Protein AF-A0A9E2VSZ2-F1 (afdb_monomer)

Secondary structure (DSSP, 8-state):
-PPEEEEE--EEE---TT-----SPPP-EEE-TTSPPPHHHHHHHHHHHH-TT--SEEEEEE--TTS-HHHHHHHHHHHHHHHHHHHHHHHHHHHHHHH-TTS----S-------HHHHHHHHHHHHHHHHHHTTSS---SGGGHHHHHTTHHHHHIIIIIHHHHHHHTTS-HHHHSHHHHHHHHHTT--THHHHHHHTSS-----SS--HHHHHHHHHHHHHHHH-TTTHHHHHHHHHHHHHHHHHHHHTT----------

Structure (mmCIF, N/CA/C/O backbone):
data_AF-A0A9E2VSZ2-F1
#
_entry.id   AF-A0A9E2VSZ2-F1
#
loop_
_atom_site.group_PDB
_atom_site.id
_atom_site.type_symbol
_atom_site.label_atom_id
_atom_site.label_alt_id
_atom_site.label_comp_id
_atom_site.label_asym_id
_atom_site.label_entity_id
_atom_site.label_seq_id
_atom_site.pdbx_PDB_ins_code
_atom_site.Cartn_x
_atom_site.Cartn_y
_atom_site.Cartn_z
_atom_site.occupancy
_atom_site.B_iso_or_equiv
_atom_site.auth_seq_id
_atom_site.auth_comp_id
_atom_site.auth_asym_id
_atom_site.auth_atom_id
_atom_site.pdbx_PDB_model_num
ATOM 1 N N . GLU A 1 1 ? 16.783 15.918 -9.123 1.00 50.84 1 GLU A N 1
ATOM 2 C CA . GLU A 1 1 ? 15.979 14.863 -9.788 1.00 50.84 1 GLU A CA 1
ATOM 3 C C . GLU A 1 1 ? 15.707 13.725 -8.816 1.00 50.84 1 GLU A C 1
ATOM 5 O O . GLU A 1 1 ? 16.474 13.562 -7.871 1.00 50.84 1 GLU A O 1
ATOM 10 N N . ARG A 1 2 ? 14.621 12.970 -9.006 1.00 63.91 2 ARG A N 1
ATOM 11 C CA . ARG A 1 2 ? 14.378 11.751 -8.226 1.00 63.91 2 ARG A CA 1
ATOM 12 C C . ARG A 1 2 ? 15.210 10.629 -8.837 1.00 63.91 2 ARG A C 1
ATOM 14 O O . ARG A 1 2 ? 15.071 10.344 -10.021 1.00 63.91 2 ARG A O 1
ATOM 21 N N . VAL A 1 3 ? 16.083 10.030 -8.034 1.00 61.50 3 VAL A N 1
ATOM 22 C CA . VAL A 1 3 ? 16.651 8.719 -8.351 1.00 61.50 3 VAL A CA 1
ATOM 23 C C . VAL A 1 3 ? 15.481 7.757 -8.514 1.00 61.50 3 VAL A C 1
ATOM 25 O O . VAL A 1 3 ? 14.615 7.711 -7.641 1.00 61.50 3 VAL A O 1
ATOM 28 N N . VAL A 1 4 ? 15.427 7.062 -9.648 1.00 79.19 4 VAL A N 1
ATOM 29 C CA . VAL A 1 4 ? 14.395 6.057 -9.902 1.00 79.19 4 VAL A CA 1
ATOM 30 C C . VAL A 1 4 ? 15.013 4.683 -9.707 1.00 79.19 4 VAL A C 1
ATOM 32 O O . VAL A 1 4 ? 15.981 4.324 -10.383 1.00 79.19 4 VAL A O 1
ATOM 35 N N . GLU A 1 5 ? 14.433 3.936 -8.781 1.00 88.19 5 GLU A N 1
ATOM 36 C CA . GLU A 1 5 ? 14.609 2.500 -8.635 1.00 88.19 5 GLU A CA 1
ATOM 37 C C . GLU A 1 5 ? 13.260 1.843 -8.925 1.00 88.19 5 GLU A C 1
ATOM 39 O O . GLU A 1 5 ? 12.221 2.346 -8.495 1.00 88.19 5 GLU A O 1
ATOM 44 N N . ILE A 1 6 ? 13.268 0.779 -9.726 1.00 89.38 6 ILE A N 1
ATOM 45 C CA . ILE A 1 6 ? 12.055 0.037 -10.081 1.00 89.38 6 ILE A CA 1
ATOM 46 C C . ILE A 1 6 ? 12.119 -1.317 -9.395 1.00 89.38 6 ILE A C 1
ATOM 48 O O . ILE A 1 6 ? 13.052 -2.079 -9.633 1.00 89.38 6 ILE A O 1
ATOM 52 N N . HIS A 1 7 ? 11.119 -1.610 -8.577 1.00 90.50 7 HIS A N 1
ATOM 53 C CA . HIS A 1 7 ? 10.979 -2.884 -7.890 1.00 90.50 7 HIS A CA 1
ATOM 54 C C . HIS A 1 7 ? 9.923 -3.720 -8.607 1.00 90.50 7 HIS A C 1
ATOM 56 O O . HIS A 1 7 ? 8.884 -3.197 -9.017 1.00 90.50 7 HIS A O 1
ATOM 62 N N . VAL A 1 8 ? 10.195 -5.010 -8.782 1.00 90.62 8 VAL A N 1
ATOM 63 C CA . VAL A 1 8 ? 9.241 -5.969 -9.345 1.00 90.62 8 VAL A CA 1
ATOM 64 C C . VAL A 1 8 ? 9.024 -7.082 -8.336 1.00 90.62 8 VAL A C 1
ATOM 66 O O . VAL A 1 8 ? 9.958 -7.816 -8.008 1.00 90.62 8 VAL A O 1
ATOM 69 N N . ALA A 1 9 ? 7.784 -7.200 -7.873 1.00 90.31 9 ALA A N 1
ATOM 70 C CA . ALA A 1 9 ? 7.374 -8.122 -6.826 1.00 90.31 9 ALA A CA 1
ATOM 71 C C . ALA A 1 9 ? 6.312 -9.113 -7.319 1.00 90.31 9 ALA A C 1
ATOM 73 O O . ALA A 1 9 ? 5.722 -8.962 -8.395 1.00 90.31 9 ALA A O 1
ATOM 74 N N . GLY A 1 10 ? 6.110 -10.166 -6.527 1.00 88.50 10 GLY A N 1
ATOM 75 C CA . GLY A 1 10 ? 5.055 -11.147 -6.748 1.00 88.50 10 GLY A CA 1
ATOM 76 C C . GLY A 1 10 ? 3.662 -10.544 -6.589 1.00 88.50 10 GLY A C 1
ATOM 77 O O . GLY A 1 10 ? 3.454 -9.645 -5.778 1.00 88.50 10 GLY A O 1
ATOM 78 N N . LEU A 1 11 ? 2.695 -11.071 -7.340 1.00 86.69 11 LEU A N 1
ATOM 79 C CA . LEU A 1 11 ? 1.284 -10.723 -7.174 1.00 86.69 11 LEU A CA 1
ATOM 80 C C . LEU A 1 11 ? 0.448 -11.988 -7.020 1.00 86.69 11 LEU A C 1
ATOM 82 O O . LEU A 1 11 ? 0.667 -12.982 -7.716 1.00 86.69 11 LEU A O 1
ATOM 86 N N . ALA A 1 12 ? -0.563 -11.923 -6.162 1.00 83.56 12 ALA A N 1
ATOM 87 C CA . ALA A 1 12 ? -1.519 -13.005 -5.963 1.00 83.56 12 ALA A CA 1
ATOM 88 C C . ALA A 1 12 ? -2.943 -12.510 -6.199 1.00 83.56 12 ALA A C 1
ATOM 90 O O . ALA A 1 12 ? -3.242 -11.330 -6.033 1.00 83.56 12 ALA A O 1
ATOM 91 N N . CYS A 1 13 ? -3.836 -13.412 -6.607 1.00 80.25 13 CYS A N 1
ATOM 92 C CA . CYS A 1 13 ? -5.251 -13.082 -6.705 1.00 80.25 13 CYS A CA 1
ATOM 93 C C . CYS A 1 13 ? -5.799 -12.728 -5.317 1.00 80.25 13 CYS A C 1
ATOM 95 O O . CYS A 1 13 ? -5.644 -13.481 -4.360 1.00 80.25 13 CYS A O 1
ATOM 97 N N . HIS A 1 14 ? -6.483 -11.599 -5.237 1.00 72.31 14 HIS A N 1
ATOM 98 C CA . HIS A 1 14 ? -7.367 -11.233 -4.158 1.00 72.31 14 HIS A CA 1
ATOM 99 C C . HIS A 1 14 ? -8.547 -12.202 -4.166 1.00 72.31 14 HIS A C 1
ATOM 101 O O . HIS A 1 14 ? -9.361 -12.192 -5.094 1.00 72.31 14 HIS A O 1
ATOM 107 N N . GLU A 1 15 ? -8.619 -13.060 -3.153 1.00 62.78 15 GLU A N 1
ATOM 108 C CA . GLU A 1 15 ? -9.792 -13.887 -2.898 1.00 62.78 15 GLU A CA 1
ATOM 109 C C . GLU A 1 15 ? -10.817 -13.042 -2.127 1.00 62.78 15 GLU A C 1
ATOM 111 O O . GLU A 1 15 ? -10.615 -12.775 -0.938 1.00 62.78 15 GLU A O 1
ATOM 116 N N . PRO A 1 16 ? -11.914 -12.574 -2.756 1.00 56.00 16 PRO A N 1
ATOM 117 C CA . PRO A 1 16 ? -12.980 -11.941 -1.999 1.00 56.00 16 PRO A CA 1
ATOM 118 C C . PRO A 1 16 ? -13.626 -12.987 -1.087 1.00 56.00 16 PRO A C 1
ATOM 120 O O . PRO A 1 16 ? -13.966 -14.093 -1.514 1.00 56.00 16 PRO A O 1
ATOM 123 N N . VAL A 1 17 ? -13.854 -12.630 0.176 1.00 46.81 17 VAL A N 1
ATOM 124 C CA . VAL A 1 17 ? -14.648 -13.461 1.085 1.00 46.81 17 VAL A CA 1
ATOM 125 C C . VAL A 1 17 ? -16.105 -13.447 0.603 1.00 46.81 17 VAL A C 1
ATOM 127 O O . VAL A 1 17 ? -16.853 -12.523 0.908 1.00 46.81 17 VAL A O 1
ATOM 130 N N . GLY A 1 18 ? -16.516 -14.481 -0.139 1.00 47.22 18 GLY A N 1
ATOM 131 C CA . GLY A 1 18 ? -17.930 -14.828 -0.334 1.00 47.22 18 GLY A CA 1
ATOM 132 C C . GLY A 1 18 ? -18.638 -14.383 -1.623 1.00 47.22 18 GLY A C 1
ATOM 133 O O . GLY A 1 18 ? -19.867 -14.350 -1.613 1.00 47.22 18 GLY A O 1
ATOM 134 N N . GLU A 1 19 ? -17.945 -14.091 -2.730 1.00 50.66 19 GLU A N 1
ATOM 135 C CA . GLU A 1 19 ? -18.608 -13.834 -4.029 1.00 50.66 19 GLU A CA 1
ATOM 136 C C . GLU A 1 19 ? -18.548 -15.035 -5.001 1.00 50.66 19 GLU A C 1
ATOM 138 O O . GLU A 1 19 ? -17.544 -15.752 -5.024 1.00 50.66 19 GLU A O 1
ATOM 143 N N . PRO A 1 20 ? -19.608 -15.283 -5.804 1.00 47.78 20 PRO A N 1
ATOM 144 C CA . PRO A 1 20 ? -19.666 -16.395 -6.753 1.00 47.78 20 PRO A CA 1
ATOM 145 C C . PRO A 1 20 ? -18.827 -16.135 -8.019 1.00 47.78 20 PRO A C 1
ATOM 147 O O . PRO A 1 20 ? -18.411 -15.009 -8.283 1.00 47.78 20 PRO A O 1
ATOM 150 N N . GLU A 1 21 ? -18.594 -17.205 -8.791 1.00 52.53 21 GLU A N 1
ATOM 151 C CA . GLU A 1 21 ? -17.717 -17.280 -9.972 1.00 52.53 21 GLU A CA 1
ATOM 152 C C . GLU A 1 21 ? -17.691 -16.012 -10.844 1.00 52.53 21 GLU A C 1
ATOM 154 O O . GLU A 1 21 ? -18.710 -15.538 -11.355 1.00 52.53 21 GLU A O 1
ATOM 159 N N . ARG A 1 22 ? -16.479 -15.476 -11.031 1.00 57.16 22 ARG A N 1
ATOM 160 C CA . ARG A 1 22 ? -16.221 -14.244 -11.780 1.00 57.16 22 ARG A CA 1
ATOM 161 C C . ARG A 1 22 ? -16.350 -14.439 -13.289 1.00 57.16 22 ARG A C 1
ATOM 163 O O . ARG A 1 22 ? -15.917 -15.443 -13.847 1.00 57.16 22 ARG A O 1
ATOM 170 N N . GLY A 1 23 ? -16.882 -13.408 -13.949 1.00 56.75 23 GLY A N 1
ATOM 171 C CA . GLY A 1 23 ? -16.842 -13.257 -15.405 1.00 56.75 23 GLY A CA 1
ATOM 172 C C . GLY A 1 23 ? -15.416 -13.066 -15.961 1.00 56.75 23 GLY A C 1
ATOM 173 O O . GLY A 1 23 ? -14.455 -13.021 -15.195 1.00 56.75 23 GLY A O 1
ATOM 174 N N . PRO A 1 24 ? -15.259 -12.913 -17.292 1.00 53.66 24 PRO A N 1
ATOM 175 C CA . PRO A 1 24 ? -13.977 -12.967 -18.011 1.00 53.66 24 PRO A CA 1
ATOM 176 C C . PRO A 1 24 ? -13.126 -11.685 -17.877 1.00 53.66 24 PRO A C 1
ATOM 178 O O . PRO A 1 24 ? -12.649 -11.135 -18.867 1.00 53.66 24 PRO A O 1
ATOM 181 N N . GLY A 1 25 ? -12.971 -11.165 -16.659 1.00 60.81 25 GLY A N 1
ATOM 182 C CA . GLY A 1 25 ? -12.088 -10.038 -16.356 1.00 60.81 25 GLY A CA 1
ATOM 183 C C . GLY A 1 25 ? -10.669 -10.490 -15.988 1.00 60.81 25 GLY A C 1
ATOM 184 O O . GLY A 1 25 ? -10.472 -11.653 -15.631 1.00 60.81 25 GLY A O 1
ATOM 185 N N . PRO A 1 26 ? -9.672 -9.586 -16.041 1.00 62.19 26 PRO A N 1
ATOM 186 C CA . PRO A 1 26 ? -8.347 -9.871 -15.502 1.00 62.19 26 PRO A CA 1
ATOM 187 C C . PRO A 1 26 ? -8.438 -10.206 -14.001 1.00 62.19 26 PRO A C 1
ATOM 189 O O . PRO A 1 26 ? -9.329 -9.688 -13.313 1.00 62.19 26 PRO A O 1
ATOM 192 N N . PRO A 1 27 ? -7.543 -11.070 -13.487 1.00 67.06 27 PRO A N 1
ATOM 193 C CA . PRO A 1 27 ? -7.498 -11.408 -12.069 1.00 67.06 27 PRO A CA 1
ATOM 194 C C . PRO A 1 27 ? -7.302 -10.149 -11.227 1.00 67.06 27 PRO A C 1
ATOM 196 O O . PRO A 1 27 ? -6.553 -9.239 -11.583 1.00 67.06 27 PRO A O 1
ATOM 199 N N . GLU A 1 28 ? -7.990 -10.098 -10.093 1.00 74.88 28 GLU A N 1
ATOM 200 C CA . GLU A 1 28 ? -7.809 -9.009 -9.146 1.00 74.88 28 GLU A CA 1
ATOM 201 C C . GLU A 1 28 ? -6.541 -9.264 -8.354 1.00 74.88 28 GLU A C 1
ATOM 203 O O . GLU A 1 28 ? -6.576 -9.978 -7.369 1.00 74.88 28 GLU A O 1
ATOM 208 N N . TRP A 1 29 ? -5.410 -8.732 -8.793 1.00 80.62 29 TRP A N 1
ATOM 209 C CA . TRP A 1 29 ? -4.148 -8.938 -8.094 1.00 80.62 29 TRP A CA 1
ATOM 210 C C . TRP A 1 29 ? -3.962 -7.979 -6.926 1.00 80.62 29 TRP A C 1
ATOM 212 O O . TRP A 1 29 ? -4.222 -6.789 -7.074 1.00 80.62 29 TRP A O 1
ATOM 222 N N . ILE A 1 30 ? -3.476 -8.499 -5.803 1.00 80.31 30 ILE A N 1
ATOM 223 C CA . ILE A 1 30 ? -2.879 -7.732 -4.709 1.00 80.31 30 ILE A CA 1
ATOM 224 C C . ILE A 1 30 ? -1.384 -8.006 -4.650 1.00 80.31 30 ILE A C 1
ATOM 226 O O . ILE A 1 30 ? -0.904 -9.046 -5.115 1.00 80.31 30 ILE A O 1
ATOM 230 N N . ASP A 1 31 ? -0.679 -7.059 -4.048 1.00 81.69 31 ASP A N 1
ATOM 231 C CA . ASP A 1 31 ? 0.717 -7.220 -3.698 1.00 81.69 31 ASP A CA 1
ATOM 232 C C . ASP A 1 31 ? 0.924 -8.450 -2.799 1.00 81.69 31 ASP A C 1
ATOM 234 O O . ASP A 1 31 ? 0.209 -8.645 -1.809 1.00 81.69 31 ASP A O 1
ATOM 238 N N . ALA A 1 32 ? 1.847 -9.323 -3.203 1.00 84.88 32 ALA A N 1
ATOM 239 C CA . ALA A 1 32 ? 2.123 -10.587 -2.536 1.00 84.88 32 ALA A CA 1
ATOM 240 C C . ALA A 1 32 ? 3.560 -11.029 -2.832 1.00 84.88 32 ALA A C 1
ATOM 242 O O . ALA A 1 32 ? 3.807 -11.855 -3.711 1.00 84.88 32 ALA A O 1
ATOM 243 N N . HIS A 1 33 ? 4.515 -10.512 -2.060 1.00 84.00 33 HIS A N 1
ATOM 244 C CA . HIS A 1 33 ? 5.949 -10.704 -2.305 1.00 84.00 33 HIS A CA 1
ATOM 245 C C . HIS A 1 33 ? 6.386 -12.178 -2.327 1.00 84.00 33 HIS A C 1
ATOM 247 O O . HIS A 1 33 ? 7.345 -12.517 -3.010 1.00 84.00 33 HIS A O 1
ATOM 253 N N . ALA A 1 34 ? 5.666 -13.071 -1.641 1.00 85.25 34 ALA A N 1
ATOM 254 C CA . ALA A 1 34 ? 5.952 -14.506 -1.637 1.00 85.25 34 ALA A CA 1
ATOM 255 C C . ALA A 1 34 ? 5.450 -15.240 -2.899 1.00 85.25 34 ALA A C 1
ATOM 257 O O . ALA A 1 34 ? 5.829 -16.387 -3.144 1.00 85.25 34 ALA A O 1
ATOM 258 N N . ALA A 1 35 ? 4.567 -14.612 -3.682 1.00 89.69 35 ALA A N 1
ATOM 259 C CA . ALA A 1 35 ? 3.975 -15.195 -4.879 1.00 89.69 35 ALA A CA 1
ATOM 260 C C . ALA A 1 35 ? 4.909 -15.072 -6.101 1.00 89.69 35 ALA A C 1
ATOM 262 O O . ALA A 1 35 ? 5.814 -14.231 -6.122 1.00 89.69 35 ALA A O 1
ATOM 263 N N . PRO A 1 36 ? 4.690 -15.877 -7.156 1.00 89.81 36 PRO A N 1
ATOM 264 C CA . PRO A 1 36 ? 5.387 -15.697 -8.424 1.00 89.81 36 PRO A CA 1
ATOM 265 C C . PRO A 1 36 ? 5.112 -14.322 -9.048 1.00 89.81 36 PRO A C 1
ATOM 267 O O . PRO A 1 36 ? 3.998 -13.803 -8.960 1.00 89.81 36 PRO A O 1
ATOM 270 N N . ILE A 1 37 ? 6.104 -13.754 -9.734 1.00 90.25 37 ILE A N 1
ATOM 271 C CA . ILE A 1 37 ? 5.942 -12.543 -10.549 1.00 90.25 37 ILE A CA 1
ATOM 272 C C . ILE A 1 37 ? 5.126 -12.897 -11.800 1.00 90.25 37 ILE A C 1
ATOM 274 O O . ILE A 1 37 ? 5.581 -13.699 -12.624 1.00 90.25 37 ILE A O 1
ATOM 278 N N . PRO A 1 38 ? 3.938 -12.300 -12.013 1.00 88.88 38 PRO A N 1
ATOM 279 C CA . PRO A 1 38 ? 3.175 -12.553 -13.225 1.00 88.88 38 PRO A CA 1
ATOM 280 C C . PRO A 1 38 ? 3.906 -12.046 -14.468 1.00 88.88 38 PRO A C 1
ATOM 282 O O . PRO A 1 38 ? 4.474 -10.954 -14.480 1.00 88.88 38 PRO A O 1
ATOM 285 N N . SER A 1 39 ? 3.803 -12.789 -15.570 1.00 87.88 39 SER A N 1
ATOM 286 C CA . SER A 1 39 ? 4.451 -12.432 -16.840 1.00 87.88 39 SER A CA 1
ATOM 287 C C . SER A 1 39 ? 4.050 -11.053 -17.375 1.00 87.88 39 SER A C 1
ATOM 289 O O . SER A 1 39 ? 4.858 -10.399 -18.035 1.00 87.88 39 SER A O 1
ATOM 291 N N . ILE A 1 40 ? 2.837 -10.582 -17.065 1.00 88.25 40 ILE A N 1
ATOM 292 C CA . ILE A 1 40 ? 2.381 -9.243 -17.445 1.00 88.25 40 ILE A CA 1
ATOM 293 C C . ILE A 1 40 ? 3.233 -8.140 -16.809 1.00 88.25 40 ILE A C 1
ATOM 295 O O . ILE A 1 40 ? 3.483 -7.136 -17.468 1.00 88.25 40 ILE A O 1
ATOM 299 N N . LEU A 1 41 ? 3.748 -8.332 -15.586 1.00 90.06 41 LEU A N 1
ATOM 300 C CA . LEU A 1 41 ? 4.627 -7.350 -14.950 1.00 90.06 41 LEU A CA 1
ATOM 301 C C . LEU A 1 41 ? 5.958 -7.244 -15.684 1.00 90.06 41 LEU A C 1
ATOM 303 O O . LEU A 1 41 ? 6.475 -6.144 -15.857 1.00 90.06 41 LEU A O 1
ATOM 307 N N . PHE A 1 42 ? 6.478 -8.360 -16.197 1.00 90.69 42 PHE A N 1
ATOM 308 C CA . PHE A 1 42 ? 7.644 -8.326 -17.073 1.00 90.69 42 PHE A CA 1
ATOM 309 C C . PHE A 1 42 ? 7.345 -7.575 -18.372 1.00 90.69 42 PHE A C 1
ATOM 311 O O . PHE A 1 42 ? 8.128 -6.717 -18.763 1.00 90.69 42 PHE A O 1
ATOM 318 N N . THR A 1 43 ? 6.196 -7.809 -19.006 1.00 91.12 43 THR A N 1
ATOM 319 C CA . THR A 1 43 ? 5.797 -7.043 -20.199 1.00 91.12 43 THR A CA 1
ATOM 320 C C . THR A 1 43 ? 5.647 -5.545 -19.911 1.00 91.12 43 THR A C 1
ATOM 322 O O . THR A 1 43 ? 6.085 -4.720 -20.709 1.00 91.12 43 THR A O 1
ATOM 325 N N . MET A 1 44 ? 5.079 -5.165 -18.766 1.00 91.12 44 MET A N 1
ATOM 326 C CA . MET A 1 44 ? 4.981 -3.758 -18.362 1.00 91.12 44 MET A CA 1
ATOM 327 C C . MET A 1 44 ? 6.359 -3.151 -18.082 1.00 91.12 44 MET A C 1
ATOM 329 O O . MET A 1 44 ? 6.621 -2.020 -18.486 1.00 91.12 44 MET A O 1
ATOM 333 N N . LEU A 1 45 ? 7.269 -3.901 -17.453 1.00 92.62 45 LEU A N 1
ATOM 334 C CA . LEU A 1 45 ? 8.642 -3.452 -17.230 1.00 92.62 45 LEU A CA 1
ATOM 335 C C . LEU A 1 45 ? 9.365 -3.168 -18.554 1.00 92.62 45 LEU A C 1
ATOM 337 O O . LEU A 1 45 ? 10.059 -2.159 -18.647 1.00 92.62 45 LEU A O 1
ATOM 341 N N . GLU A 1 46 ? 9.183 -4.007 -19.582 1.00 91.44 46 GLU A N 1
ATOM 342 C CA . GLU A 1 46 ? 9.740 -3.762 -20.925 1.00 91.44 46 GLU A CA 1
ATOM 343 C C . GLU A 1 46 ? 9.297 -2.386 -21.454 1.00 91.44 46 GLU A C 1
ATOM 345 O O . GLU A 1 46 ? 10.131 -1.595 -21.892 1.00 91.44 46 GLU A O 1
ATOM 350 N N . GLN A 1 47 ? 8.006 -2.063 -21.328 1.00 90.69 47 GLN A N 1
ATOM 351 C CA . GLN A 1 47 ? 7.445 -0.777 -21.763 1.00 90.69 47 GLN A CA 1
ATOM 352 C C . GLN A 1 47 ? 7.990 0.407 -20.951 1.00 90.69 47 GLN A C 1
ATOM 354 O O . GLN A 1 47 ? 8.323 1.450 -21.514 1.00 90.69 47 GLN A O 1
ATOM 359 N N . VAL A 1 48 ? 8.108 0.253 -19.629 1.00 90.38 48 VAL A N 1
ATOM 360 C CA . VAL A 1 48 ? 8.644 1.303 -18.749 1.00 90.38 48 VAL A CA 1
ATOM 361 C C . VAL A 1 48 ? 10.117 1.578 -19.058 1.00 90.38 48 VAL A C 1
ATOM 363 O O . VAL A 1 48 ? 10.520 2.739 -19.133 1.00 90.38 48 VAL A O 1
ATOM 366 N N . LEU A 1 49 ? 10.925 0.535 -19.265 1.00 90.69 49 LEU A N 1
ATOM 367 C CA . LEU A 1 49 ? 12.353 0.672 -19.563 1.00 90.69 49 LEU A CA 1
ATOM 368 C C . LEU A 1 49 ? 12.616 1.317 -20.929 1.00 90.69 49 LEU A C 1
ATOM 370 O O . LEU A 1 49 ? 13.593 2.063 -21.065 1.00 90.69 49 LEU A O 1
ATOM 374 N N . ASP A 1 50 ? 11.740 1.075 -21.906 1.00 89.75 50 ASP A N 1
ATOM 375 C 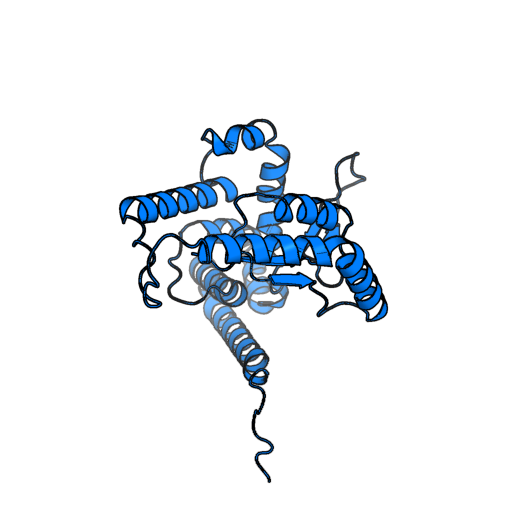CA . ASP A 1 50 ? 11.819 1.686 -23.236 1.00 89.75 50 ASP A CA 1
ATOM 376 C C . ASP A 1 50 ? 11.468 3.186 -23.221 1.00 89.75 50 ASP A C 1
ATOM 378 O O . ASP A 1 50 ? 11.916 3.948 -24.081 1.00 89.75 50 ASP A O 1
ATOM 382 N N . HIS A 1 51 ? 10.755 3.662 -22.192 1.00 88.25 51 HIS A N 1
ATOM 383 C CA . HIS A 1 51 ? 10.279 5.041 -22.131 1.00 88.25 51 HIS A CA 1
ATOM 384 C C . HIS A 1 51 ? 11.435 6.065 -22.226 1.00 88.25 51 HIS A C 1
ATOM 386 O O . HIS A 1 51 ? 12.329 6.081 -21.370 1.00 88.25 51 HIS A O 1
ATOM 392 N N . PRO A 1 52 ? 11.426 6.990 -23.209 1.00 82.75 52 PRO A N 1
ATOM 393 C CA . PRO A 1 52 ? 12.577 7.845 -23.516 1.00 82.75 52 PRO A CA 1
ATOM 394 C C . PRO A 1 52 ? 12.934 8.817 -22.385 1.00 82.75 52 PRO A C 1
ATOM 396 O O . PRO A 1 52 ? 14.100 9.168 -22.213 1.00 82.75 52 PRO A O 1
ATOM 399 N N . SER A 1 53 ? 11.951 9.224 -21.579 1.00 84.31 53 SER A N 1
ATOM 400 C CA . SER A 1 53 ? 12.155 10.134 -20.443 1.00 84.31 53 SER A CA 1
ATOM 401 C C . SER A 1 53 ? 12.693 9.454 -19.182 1.00 84.31 53 SER A C 1
ATOM 403 O O . SER A 1 53 ? 12.968 10.139 -18.199 1.00 84.31 53 SER A O 1
ATOM 405 N N . LEU A 1 54 ? 12.859 8.126 -19.175 1.00 85.50 54 LEU A N 1
ATOM 406 C CA . LEU A 1 54 ? 13.431 7.405 -18.039 1.00 85.50 54 LEU A CA 1
ATOM 407 C C . LEU A 1 54 ? 14.964 7.542 -18.053 1.00 85.50 54 LEU A C 1
ATOM 409 O O . LEU A 1 54 ? 15.691 6.617 -18.416 1.00 85.50 54 LEU A O 1
ATOM 413 N N . VAL A 1 55 ? 15.449 8.741 -17.724 1.00 84.19 55 VAL A N 1
ATOM 414 C CA . VAL A 1 55 ? 16.880 9.108 -17.730 1.00 84.19 55 VAL A CA 1
ATOM 415 C C . VAL A 1 55 ?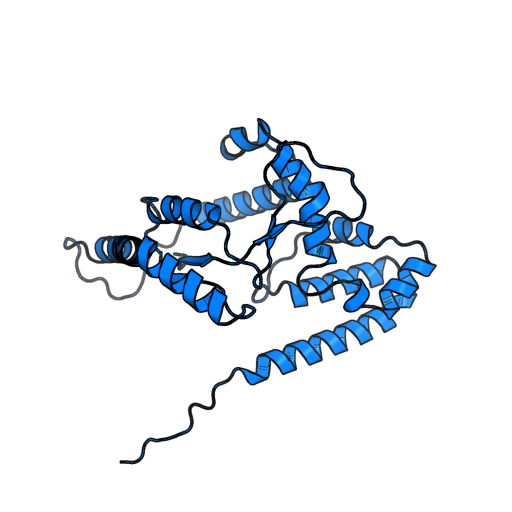 17.529 9.003 -16.348 1.00 84.19 55 VAL A C 1
ATOM 417 O O . VAL A 1 55 ? 18.739 8.837 -16.244 1.00 84.19 55 VAL A O 1
ATOM 420 N N . SER A 1 56 ? 16.738 9.041 -15.274 1.00 85.75 56 SER A N 1
ATOM 421 C CA . SER A 1 56 ? 17.231 8.987 -13.889 1.00 85.75 56 SER A CA 1
ATOM 422 C C . SER A 1 56 ? 17.196 7.580 -13.272 1.00 85.75 56 SER A C 1
ATOM 424 O O . SER A 1 56 ? 17.332 7.452 -12.053 1.00 85.75 56 SER A O 1
ATOM 426 N N . LEU A 1 57 ? 17.015 6.527 -14.084 1.00 88.56 57 LEU A N 1
ATOM 427 C CA . LEU A 1 57 ? 17.046 5.137 -13.613 1.00 88.56 57 LEU A CA 1
ATOM 428 C C . LEU A 1 57 ? 18.430 4.800 -13.051 1.00 88.56 57 LEU A C 1
ATOM 430 O O . LEU A 1 57 ? 19.452 5.011 -13.714 1.00 88.56 57 LEU A O 1
ATOM 434 N N . ARG A 1 58 ? 18.462 4.267 -11.827 1.00 88.25 58 ARG A N 1
ATOM 435 C CA . ARG A 1 58 ? 19.694 3.824 -11.159 1.00 88.25 58 ARG A CA 1
ATOM 436 C C . ARG A 1 58 ? 19.734 2.326 -10.900 1.00 88.25 58 ARG A C 1
ATOM 438 O O . ARG A 1 58 ? 20.831 1.778 -10.908 1.00 88.25 58 ARG A O 1
ATOM 445 N N . ALA A 1 59 ? 18.588 1.683 -10.712 1.00 88.94 59 ALA A N 1
ATOM 446 C CA . ALA A 1 59 ? 18.519 0.247 -10.492 1.00 88.94 59 ALA A CA 1
ATOM 447 C C . ALA A 1 59 ? 17.141 -0.320 -10.856 1.00 88.94 59 ALA A C 1
ATOM 449 O O . ALA A 1 59 ? 16.140 0.400 -10.897 1.00 88.94 59 ALA A O 1
ATOM 450 N N . VAL A 1 60 ? 17.130 -1.625 -11.120 1.00 90.88 60 VAL A N 1
ATOM 451 C CA . VAL A 1 60 ? 15.930 -2.460 -11.151 1.00 90.88 60 VAL A CA 1
ATOM 452 C C . VAL A 1 60 ? 16.173 -3.610 -10.182 1.00 90.88 60 VAL A C 1
ATOM 454 O O . VAL A 1 60 ? 17.188 -4.298 -10.304 1.00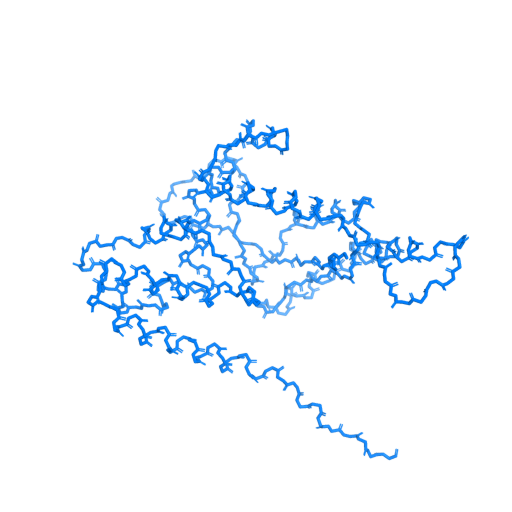 90.88 60 VAL A O 1
ATOM 457 N N . ALA A 1 61 ? 15.264 -3.792 -9.233 1.00 91.06 61 ALA A N 1
ATOM 458 C CA . ALA A 1 61 ? 15.332 -4.802 -8.191 1.00 91.06 61 ALA A CA 1
ATOM 459 C C . ALA A 1 61 ? 14.202 -5.826 -8.365 1.00 91.06 61 ALA A C 1
ATOM 461 O O . ALA A 1 61 ? 13.063 -5.474 -8.671 1.00 91.06 61 ALA A O 1
ATOM 462 N N . LEU A 1 62 ? 14.534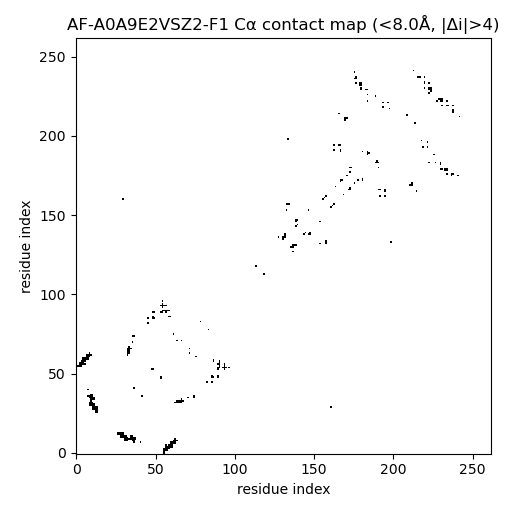 -7.101 -8.168 1.00 89.94 62 LEU A N 1
ATOM 463 C CA . LEU A 1 62 ? 13.551 -8.167 -8.004 1.00 89.94 62 LEU A CA 1
ATOM 464 C C . LEU A 1 62 ? 13.337 -8.398 -6.513 1.00 89.94 62 LEU A C 1
ATOM 466 O O . LEU A 1 62 ? 14.306 -8.630 -5.788 1.00 89.94 62 LEU A O 1
ATOM 470 N N . GLU A 1 63 ? 12.087 -8.378 -6.071 1.00 88.88 63 GLU A N 1
ATOM 471 C CA . GLU A 1 63 ? 11.750 -8.658 -4.680 1.00 88.88 63 GLU A CA 1
ATOM 472 C C . GLU A 1 63 ? 11.559 -10.161 -4.468 1.00 88.88 63 GLU A C 1
ATOM 474 O O . GLU A 1 63 ? 10.740 -10.815 -5.121 1.00 88.88 63 GLU A O 1
ATOM 479 N N . VAL A 1 64 ? 12.394 -10.715 -3.587 1.00 83.31 64 VAL A N 1
ATOM 480 C CA . VAL A 1 64 ? 12.591 -12.163 -3.399 1.00 83.31 64 VAL A CA 1
ATOM 481 C C . VAL A 1 64 ? 12.676 -12.577 -1.924 1.00 83.31 64 VAL A C 1
ATOM 483 O O . VAL A 1 64 ? 12.830 -13.755 -1.619 1.00 83.31 64 VAL A O 1
ATOM 486 N N . ASP A 1 65 ? 12.580 -11.617 -1.006 1.00 76.75 65 ASP A N 1
ATOM 487 C CA . ASP A 1 65 ? 12.800 -11.733 0.444 1.00 76.75 65 ASP A CA 1
ATOM 488 C C . ASP A 1 65 ? 11.878 -12.735 1.163 1.00 76.75 65 ASP A C 1
ATOM 490 O O . ASP A 1 65 ? 12.204 -13.224 2.244 1.00 76.75 65 ASP A O 1
ATOM 494 N N . THR A 1 66 ? 10.758 -13.094 0.539 1.00 81.88 66 THR A N 1
ATOM 495 C CA . THR A 1 66 ? 9.737 -13.993 1.096 1.00 81.88 66 THR A CA 1
ATOM 496 C C . THR A 1 66 ? 9.471 -15.231 0.231 1.00 81.88 66 THR A C 1
ATOM 498 O O . THR A 1 66 ? 8.487 -15.943 0.447 1.00 81.88 66 THR A O 1
ATOM 501 N N . LYS A 1 67 ? 10.349 -15.526 -0.740 1.00 89.75 67 LYS A N 1
ATOM 502 C CA . LYS A 1 67 ? 10.141 -16.595 -1.730 1.00 89.75 67 LYS A CA 1
ATOM 503 C C . LYS A 1 67 ? 10.935 -17.876 -1.433 1.00 89.75 67 LYS A C 1
ATOM 505 O O . LYS A 1 67 ? 12.042 -17.816 -0.896 1.00 89.75 67 LYS A O 1
ATOM 510 N N . PRO A 1 68 ? 10.422 -19.058 -1.833 1.00 91.31 6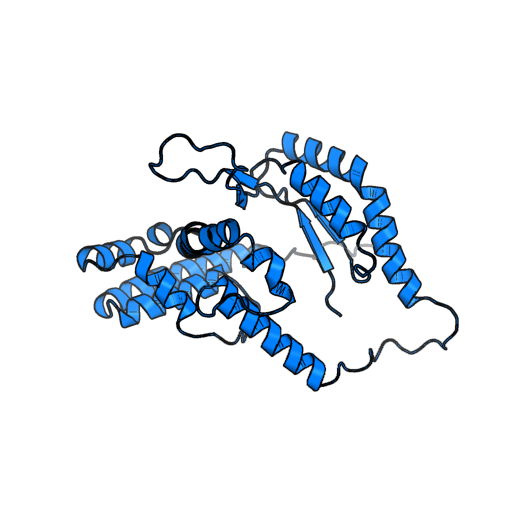8 PRO A N 1
ATOM 511 C CA . PRO A 1 68 ? 11.219 -20.282 -1.877 1.00 91.31 68 PRO A CA 1
ATOM 512 C C . PRO A 1 68 ? 12.421 -20.134 -2.818 1.00 91.31 68 PRO A C 1
ATOM 514 O O . PRO A 1 68 ? 12.290 -19.560 -3.897 1.00 91.31 68 PRO A O 1
ATOM 517 N N . ILE A 1 69 ? 13.569 -20.710 -2.448 1.00 92.00 69 ILE A N 1
ATOM 518 C CA . ILE A 1 69 ? 14.837 -20.572 -3.192 1.00 92.00 69 ILE A CA 1
ATOM 519 C C . ILE A 1 69 ? 14.691 -20.953 -4.672 1.00 92.00 69 ILE A C 1
ATOM 521 O O . ILE A 1 69 ? 15.200 -20.239 -5.531 1.00 92.00 69 ILE A O 1
ATOM 525 N N . ASP A 1 70 ? 13.982 -22.039 -4.979 1.00 92.56 70 ASP A N 1
ATOM 526 C CA . ASP A 1 70 ? 13.819 -22.502 -6.362 1.00 92.56 70 ASP A CA 1
ATOM 527 C C . ASP A 1 70 ? 13.115 -21.446 -7.232 1.00 92.56 70 ASP A C 1
ATOM 529 O O . ASP A 1 70 ? 13.570 -21.142 -8.334 1.00 92.56 70 ASP A O 1
ATOM 533 N N . LEU A 1 71 ? 12.080 -20.796 -6.686 1.00 91.94 71 LEU A N 1
ATOM 534 C CA . LEU A 1 71 ? 11.362 -19.716 -7.362 1.00 91.94 71 LEU A CA 1
ATOM 535 C C . LEU A 1 71 ? 12.254 -18.480 -7.559 1.00 91.94 71 LEU A C 1
ATOM 537 O O . LEU A 1 71 ? 12.229 -17.871 -8.626 1.00 91.94 71 LEU A O 1
ATOM 541 N N . ILE A 1 72 ? 13.086 -18.143 -6.566 1.00 91.94 72 ILE A N 1
ATOM 542 C CA . ILE A 1 72 ? 14.062 -17.044 -6.671 1.00 91.94 72 ILE A CA 1
ATOM 543 C C . ILE A 1 72 ? 15.011 -17.282 -7.848 1.00 91.94 72 ILE A C 1
ATOM 545 O O . ILE A 1 72 ? 15.265 -16.372 -8.638 1.00 91.94 72 ILE A O 1
ATOM 549 N N . VAL A 1 73 ? 15.545 -18.501 -7.970 1.00 93.44 73 VAL A N 1
ATOM 550 C CA . VAL A 1 73 ? 16.488 -18.859 -9.037 1.00 93.44 73 VAL A CA 1
ATOM 551 C C . VAL A 1 73 ? 15.825 -18.753 -10.410 1.00 93.44 73 VAL A C 1
ATOM 553 O O . VAL A 1 73 ? 16.424 -18.188 -11.329 1.00 93.44 73 VAL A O 1
ATOM 556 N N . GLU A 1 74 ? 14.599 -19.257 -10.550 1.00 92.75 74 GLU A N 1
ATOM 557 C CA . GLU A 1 74 ? 13.838 -19.202 -11.801 1.00 92.75 74 GLU A CA 1
ATOM 558 C C . GLU A 1 74 ? 13.534 -17.761 -12.234 1.00 92.75 74 GLU A C 1
ATOM 560 O O . GLU A 1 74 ? 13.837 -17.374 -13.367 1.00 92.75 74 GLU A O 1
ATOM 565 N N . GLU A 1 75 ? 12.993 -16.941 -11.332 1.00 92.12 75 GLU A N 1
ATOM 566 C CA . GLU A 1 75 ? 12.651 -15.545 -11.624 1.00 92.12 75 GLU A CA 1
ATOM 567 C C . GLU A 1 75 ? 13.889 -14.695 -11.914 1.00 92.12 75 GLU A C 1
ATOM 569 O O . GLU A 1 75 ? 13.880 -13.880 -12.841 1.00 92.12 75 GLU A O 1
ATOM 574 N N . TYR A 1 76 ? 14.977 -14.906 -11.168 1.00 92.56 76 TYR A N 1
ATOM 575 C CA . TYR A 1 76 ? 16.237 -14.216 -11.417 1.00 92.56 76 TYR A CA 1
ATOM 576 C C . TYR A 1 76 ? 16.810 -14.574 -12.791 1.00 92.56 76 TYR A C 1
ATOM 578 O O . TYR A 1 76 ? 17.211 -13.684 -13.546 1.00 92.56 76 TYR A O 1
ATOM 586 N N . ALA A 1 77 ? 16.819 -15.862 -13.149 1.00 92.81 77 ALA A N 1
ATOM 587 C CA . ALA A 1 77 ? 17.295 -16.312 -14.453 1.00 92.81 77 ALA A CA 1
ATOM 588 C C . ALA A 1 77 ? 16.476 -15.692 -15.595 1.00 92.81 77 ALA A C 1
ATOM 590 O O . ALA A 1 77 ? 17.051 -15.194 -16.569 1.00 92.81 77 ALA A O 1
ATOM 591 N N . GLU A 1 78 ? 15.149 -15.665 -15.461 1.00 92.06 78 GLU A N 1
ATOM 592 C CA . GLU A 1 78 ? 14.265 -15.059 -16.455 1.00 92.06 78 GLU A CA 1
ATOM 593 C C . GLU A 1 78 ? 14.484 -13.545 -16.566 1.00 92.06 78 GLU A C 1
ATOM 595 O O . GLU A 1 78 ? 14.601 -13.012 -17.675 1.00 92.06 78 GLU A O 1
ATOM 600 N N . ALA A 1 79 ? 14.624 -12.843 -15.441 1.00 92.12 79 ALA A N 1
ATOM 601 C CA . ALA A 1 79 ? 14.850 -11.406 -15.457 1.00 92.12 79 ALA A CA 1
ATOM 602 C C . ALA A 1 79 ? 16.206 -11.032 -16.065 1.00 92.12 79 ALA A C 1
ATOM 604 O O . ALA A 1 79 ? 16.281 -10.121 -16.891 1.00 92.12 79 ALA A O 1
ATOM 605 N N . VAL A 1 80 ? 17.279 -11.754 -15.729 1.00 92.56 80 VAL A N 1
ATOM 606 C CA . VAL A 1 80 ? 18.598 -11.544 -16.347 1.00 92.56 80 VAL A CA 1
ATOM 607 C C . VAL A 1 80 ? 18.520 -11.771 -17.854 1.00 92.56 80 VAL A C 1
ATOM 609 O O . VAL A 1 80 ? 19.027 -10.953 -18.628 1.00 92.56 80 VAL A O 1
ATOM 612 N N . ARG A 1 81 ? 17.849 -12.846 -18.282 1.00 93.25 81 ARG A N 1
ATOM 613 C CA . ARG A 1 81 ? 17.688 -13.188 -19.698 1.00 93.25 81 ARG A CA 1
ATOM 614 C C . ARG A 1 81 ? 16.939 -12.102 -20.474 1.00 93.25 81 ARG A C 1
ATOM 616 O O . ARG A 1 81 ? 17.332 -11.801 -21.599 1.00 93.25 81 ARG A O 1
ATOM 623 N N . ARG A 1 82 ? 15.876 -11.526 -19.904 1.00 92.19 82 ARG A N 1
ATOM 624 C CA . ARG A 1 82 ? 15.035 -10.525 -20.585 1.00 92.19 82 ARG A CA 1
ATOM 625 C C . ARG A 1 82 ? 15.562 -9.096 -20.479 1.00 92.19 82 ARG A C 1
ATOM 627 O O . ARG A 1 82 ? 15.496 -8.357 -21.455 1.00 92.19 82 ARG A O 1
ATOM 634 N N . PHE A 1 83 ? 16.077 -8.701 -19.316 1.00 94.00 83 PHE A N 1
ATOM 635 C CA . PHE A 1 83 ? 16.233 -7.284 -18.968 1.00 94.00 83 PHE A CA 1
ATOM 636 C C . PHE A 1 83 ? 17.670 -6.809 -18.806 1.00 94.00 83 PHE A C 1
ATOM 638 O O . PHE A 1 83 ? 17.886 -5.600 -18.827 1.00 94.00 83 PHE A O 1
ATOM 645 N N . SER A 1 84 ? 18.658 -7.701 -18.673 1.00 90.44 84 SER A N 1
ATOM 646 C CA . SER A 1 84 ? 20.050 -7.298 -18.396 1.00 90.44 84 SER A CA 1
ATOM 647 C C . SER A 1 84 ? 20.573 -6.231 -19.366 1.00 90.44 84 SER A C 1
ATOM 649 O O . SER A 1 84 ? 21.096 -5.204 -18.934 1.00 90.44 84 SER A O 1
ATOM 651 N N . LEU A 1 85 ? 20.371 -6.431 -20.671 1.00 90.75 85 LEU A N 1
ATOM 652 C CA . LEU A 1 85 ? 20.771 -5.471 -21.701 1.00 90.75 85 LEU A CA 1
ATOM 653 C C . LEU A 1 85 ? 19.926 -4.193 -21.668 1.00 90.75 85 LEU A C 1
ATOM 655 O O . LEU A 1 85 ? 20.477 -3.098 -21.767 1.00 90.75 85 LEU A O 1
ATOM 659 N N . LEU A 1 86 ? 18.609 -4.323 -21.505 1.00 90.56 86 LEU A N 1
ATOM 660 C CA . LEU A 1 86 ? 17.677 -3.195 -21.547 1.00 90.56 86 LEU A CA 1
ATOM 661 C C . LEU A 1 86 ? 17.927 -2.230 -20.377 1.00 90.56 86 LEU A C 1
ATOM 663 O O . LEU A 1 86 ? 18.054 -1.025 -20.573 1.00 90.56 86 LEU A O 1
ATOM 667 N N . VAL A 1 87 ? 18.124 -2.768 -19.171 1.00 91.50 87 VAL A N 1
ATOM 668 C CA . VAL A 1 87 ? 18.466 -1.990 -17.973 1.00 91.50 87 VAL A CA 1
ATOM 669 C C . VAL A 1 87 ? 19.803 -1.272 -18.151 1.00 91.50 87 VAL A C 1
ATOM 671 O O . VAL A 1 87 ? 19.890 -0.070 -17.896 1.00 91.50 87 VAL A O 1
ATOM 674 N N . GLN A 1 88 ? 20.838 -1.960 -18.648 1.00 89.69 88 GLN A N 1
ATOM 675 C CA . GLN A 1 88 ? 22.145 -1.343 -18.905 1.00 89.69 88 GLN A CA 1
ATOM 676 C C . GLN A 1 88 ? 22.058 -0.203 -19.927 1.00 89.69 88 GLN A C 1
ATOM 678 O O . GLN A 1 88 ? 22.661 0.855 -19.722 1.00 89.69 88 GLN A O 1
ATOM 683 N N . GLN A 1 89 ? 21.300 -0.394 -21.009 1.00 89.12 89 GLN A N 1
ATOM 684 C CA . GLN A 1 89 ? 21.086 0.624 -22.037 1.00 89.12 89 GLN A CA 1
ATOM 685 C C . GLN A 1 89 ? 20.359 1.843 -21.463 1.00 89.12 89 GLN A C 1
ATOM 687 O O . GLN A 1 89 ? 20.829 2.971 -21.630 1.00 89.12 89 GLN A O 1
ATOM 692 N N . THR A 1 90 ? 19.277 1.627 -20.716 1.00 87.69 90 THR A N 1
ATOM 693 C CA . THR A 1 90 ? 18.488 2.699 -20.099 1.00 87.69 90 THR A CA 1
ATOM 694 C C . THR A 1 90 ? 19.297 3.484 -19.065 1.00 87.69 90 THR A C 1
ATOM 696 O O . THR A 1 90 ? 19.316 4.716 -19.100 1.00 87.69 90 THR A O 1
ATOM 699 N N . MET A 1 91 ? 20.055 2.804 -18.201 1.00 87.81 91 MET A N 1
ATOM 700 C CA . MET A 1 91 ? 20.958 3.463 -17.249 1.00 87.81 91 MET A CA 1
ATOM 701 C C . MET A 1 91 ? 22.076 4.251 -17.951 1.00 87.81 91 MET A C 1
ATOM 703 O O . MET A 1 91 ? 22.464 5.330 -17.495 1.00 87.81 91 MET A O 1
ATOM 707 N N . SER A 1 92 ? 22.595 3.743 -19.074 1.00 85.94 92 SER A N 1
ATOM 708 C CA . SER A 1 92 ? 23.643 4.423 -19.849 1.00 85.94 92 SER A CA 1
ATOM 709 C C . SER A 1 92 ? 23.119 5.651 -20.590 1.00 85.94 92 SER A C 1
ATOM 711 O O . SER A 1 92 ? 23.825 6.654 -20.662 1.00 85.94 92 SER A O 1
ATOM 713 N N . ARG A 1 93 ? 21.872 5.619 -21.077 1.00 83.12 93 ARG A N 1
ATOM 714 C CA . ARG A 1 93 ? 21.193 6.773 -21.688 1.00 83.12 93 ARG A CA 1
ATOM 715 C C . ARG A 1 93 ? 21.158 7.964 -20.730 1.00 83.12 93 ARG A C 1
ATOM 717 O O . ARG A 1 93 ? 21.493 9.073 -21.133 1.00 83.12 93 ARG A O 1
ATOM 724 N N . GLY A 1 94 ? 20.852 7.716 -19.456 1.00 73.69 94 GLY A N 1
ATOM 725 C CA . GLY A 1 94 ? 20.929 8.727 -18.399 1.00 73.69 94 GLY A CA 1
ATOM 726 C C . GLY A 1 94 ? 22.323 9.337 -18.240 1.00 73.69 94 GLY A C 1
ATOM 727 O O . GLY A 1 94 ? 22.479 10.555 -18.233 1.00 73.69 94 GLY A O 1
ATOM 728 N N . ARG A 1 95 ? 23.360 8.492 -18.193 1.00 71.56 95 ARG A N 1
ATOM 729 C CA . ARG A 1 95 ? 24.760 8.938 -18.059 1.00 71.56 95 ARG A CA 1
ATOM 730 C C . ARG A 1 95 ? 25.275 9.696 -19.287 1.00 71.56 95 ARG A C 1
ATOM 732 O O . ARG A 1 95 ? 26.060 10.622 -19.138 1.00 71.56 95 ARG A O 1
ATOM 739 N N . ALA A 1 96 ? 24.851 9.328 -20.495 1.00 65.12 96 ALA A N 1
ATOM 740 C CA . ALA A 1 96 ? 25.257 10.011 -21.725 1.00 65.12 96 ALA A CA 1
ATOM 741 C C . ALA A 1 96 ? 24.698 11.443 -21.805 1.00 65.12 96 ALA A C 1
ATOM 743 O O . ALA A 1 96 ? 25.400 12.349 -22.251 1.00 65.12 96 ALA A O 1
ATOM 744 N N . VAL A 1 97 ? 23.471 11.666 -21.315 1.00 60.28 97 VAL A N 1
ATOM 745 C CA . VAL A 1 97 ? 22.893 13.014 -21.159 1.00 60.28 97 VAL A CA 1
ATOM 746 C C . VAL A 1 97 ? 23.708 13.846 -20.163 1.00 60.28 97 VAL A C 1
ATOM 748 O O . VAL A 1 97 ? 23.955 15.023 -20.414 1.00 60.28 97 VAL A O 1
ATOM 751 N N . GLU A 1 98 ? 24.201 13.230 -19.085 1.00 58.56 98 GLU A N 1
ATOM 752 C CA . GLU A 1 98 ? 25.093 13.882 -18.115 1.00 58.56 98 GLU A CA 1
ATOM 753 C C . GLU A 1 98 ? 26.499 14.200 -18.692 1.00 58.56 98 GLU A C 1
ATOM 755 O O . GLU A 1 98 ? 27.180 15.080 -18.169 1.00 58.56 98 GLU A O 1
ATOM 760 N N . GLN A 1 99 ? 26.944 13.521 -19.764 1.00 53.41 99 GLN A N 1
ATOM 761 C CA . GLN A 1 99 ? 28.328 13.560 -20.285 1.00 53.41 99 GLN A CA 1
ATOM 762 C C . GLN A 1 99 ? 28.509 14.223 -21.669 1.00 53.41 99 GLN A C 1
ATOM 764 O O . GLN A 1 99 ? 29.617 14.204 -22.209 1.00 53.41 99 GLN A O 1
ATOM 769 N N . SER A 1 100 ? 27.468 14.808 -22.271 1.00 42.66 100 SER A N 1
ATOM 770 C CA . SER A 1 100 ? 27.548 15.391 -23.623 1.00 42.66 100 SER A CA 1
ATOM 771 C C . SER A 1 100 ? 28.609 16.520 -23.724 1.00 42.66 100 SER A C 1
ATOM 773 O O . SER A 1 100 ? 28.504 17.528 -23.015 1.00 42.66 100 SER A O 1
ATOM 775 N N . PRO A 1 101 ? 29.648 16.390 -24.581 1.00 46.00 101 PRO A N 1
ATOM 776 C CA . PRO A 1 101 ? 30.808 17.278 -24.582 1.00 46.00 101 PRO A CA 1
ATOM 777 C C . PRO A 1 101 ? 30.545 18.532 -25.426 1.00 46.00 101 PRO A C 1
ATOM 779 O O . PRO A 1 101 ? 30.726 18.550 -26.641 1.00 46.00 101 PRO A O 1
ATOM 782 N N . GLY A 1 102 ? 30.129 19.602 -24.756 1.00 46.12 102 GLY A N 1
ATOM 783 C CA . GLY A 1 102 ? 29.991 20.940 -25.345 1.00 46.12 102 GLY A CA 1
ATOM 784 C C . GLY A 1 102 ? 29.901 22.080 -24.328 1.00 46.12 102 GLY A C 1
ATOM 785 O O . GLY A 1 102 ? 29.919 23.247 -24.709 1.00 46.12 102 GLY A O 1
ATOM 786 N N . LEU A 1 103 ? 29.844 21.766 -23.033 1.00 45.03 103 LEU A N 1
ATOM 787 C CA . LEU A 1 103 ? 29.851 22.735 -21.945 1.00 45.03 103 LEU A CA 1
ATOM 788 C C . LEU A 1 103 ? 30.916 22.309 -20.934 1.00 45.03 103 LEU A C 1
ATOM 790 O O . LEU A 1 103 ? 31.068 21.131 -20.623 1.00 45.03 103 LEU A O 1
ATOM 794 N N . THR A 1 104 ? 31.706 23.282 -20.496 1.00 38.31 104 THR A N 1
ATOM 795 C CA . THR A 1 104 ? 32.817 23.158 -19.548 1.00 38.31 104 THR A CA 1
ATOM 796 C C . THR A 1 104 ? 32.457 22.328 -18.308 1.00 38.31 104 THR A C 1
ATOM 798 O O . THR A 1 104 ? 31.300 22.335 -17.886 1.00 38.31 104 THR A O 1
ATOM 801 N N . PRO A 1 105 ? 33.435 21.639 -17.680 1.00 38.94 105 PRO A N 1
ATOM 802 C CA . PRO A 1 105 ? 33.189 20.824 -16.497 1.00 38.94 105 PRO A CA 1
ATOM 803 C C . PRO A 1 105 ? 32.718 21.727 -15.356 1.00 38.94 105 PRO A C 1
ATOM 805 O O . PRO A 1 105 ? 33.503 22.430 -14.716 1.00 38.94 105 PRO A O 1
ATOM 808 N N . ARG A 1 106 ? 31.405 21.744 -15.132 1.00 39.56 106 ARG A N 1
ATOM 809 C CA . ARG A 1 106 ? 30.793 22.405 -13.988 1.00 39.56 106 ARG A CA 1
ATOM 810 C C . ARG A 1 106 ? 31.158 21.576 -12.750 1.00 39.56 106 ARG A C 1
ATOM 812 O O . ARG A 1 106 ? 30.992 20.355 -12.788 1.00 39.56 106 ARG A O 1
ATOM 819 N N . PRO A 1 107 ? 31.671 22.185 -11.665 1.00 38.41 107 PRO A N 1
ATOM 820 C CA . PRO A 1 107 ? 31.838 21.471 -10.404 1.00 38.41 107 PRO A CA 1
ATOM 821 C C . PRO A 1 107 ? 30.491 20.858 -10.010 1.00 38.41 107 PRO A C 1
ATOM 823 O O . PRO A 1 107 ? 29.445 21.411 -10.348 1.00 38.41 107 PRO A O 1
ATOM 826 N N . ALA A 1 108 ? 30.515 19.715 -9.328 1.00 44.78 108 ALA A N 1
ATOM 827 C CA . ALA A 1 108 ? 29.333 19.023 -8.826 1.00 44.78 108 ALA A CA 1
ATOM 828 C C . ALA A 1 108 ? 28.545 19.911 -7.837 1.00 44.78 108 ALA A C 1
ATOM 830 O O . ALA A 1 108 ? 28.670 19.779 -6.626 1.00 44.78 108 ALA A O 1
ATOM 831 N N . SER A 1 109 ? 27.78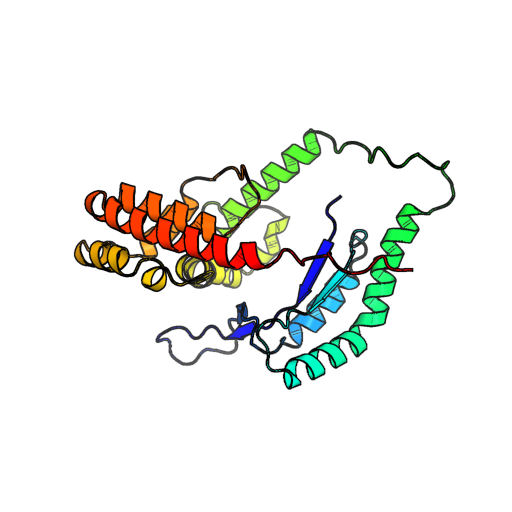2 20.875 -8.350 1.00 49.56 109 SER A N 1
ATOM 832 C CA . SER A 1 109 ? 26.816 21.701 -7.633 1.00 49.56 109 SER A CA 1
ATOM 833 C C . SER A 1 109 ? 25.992 22.549 -8.616 1.00 49.56 109 SER A C 1
ATOM 835 O O . SER A 1 109 ? 26.491 23.337 -9.427 1.00 49.56 109 SER A O 1
ATOM 837 N N . GLY A 1 110 ? 24.674 22.381 -8.520 1.00 41.03 110 GLY A N 1
ATOM 838 C CA . GLY A 1 110 ? 23.676 23.215 -9.181 1.00 41.03 110 GLY A CA 1
ATOM 839 C C . GLY A 1 110 ? 23.082 22.597 -10.443 1.00 41.03 110 GLY A C 1
ATOM 840 O O . GLY A 1 110 ? 23.358 23.040 -11.551 1.00 41.03 110 GLY A O 1
ATOM 841 N N . GLN A 1 111 ? 22.170 21.643 -10.272 1.00 50.66 111 GLN A N 1
ATOM 842 C CA . GLN A 1 111 ? 21.011 21.598 -11.168 1.00 50.66 111 GLN A CA 1
ATOM 843 C C . GLN A 1 111 ? 20.337 22.981 -11.106 1.00 50.66 111 GLN A C 1
ATOM 845 O O . GLN A 1 111 ? 20.336 23.596 -10.033 1.00 50.66 111 GLN A O 1
ATOM 850 N N . GLU A 1 112 ? 19.826 23.509 -12.222 1.00 49.66 112 GLU A N 1
ATOM 851 C CA . GLU A 1 112 ? 19.028 24.737 -12.159 1.00 49.66 112 GLU A CA 1
ATOM 852 C C . GLU A 1 112 ? 17.910 24.528 -11.128 1.00 49.66 112 GLU A C 1
ATOM 854 O O . GLU A 1 112 ? 17.219 23.504 -11.177 1.00 49.66 112 GLU A O 1
ATOM 859 N N . PRO A 1 113 ? 17.772 25.413 -10.125 1.00 56.72 113 PRO A N 1
ATOM 860 C CA . PRO A 1 113 ? 16.720 25.263 -9.140 1.00 56.72 113 PRO A CA 1
ATOM 861 C C . PRO A 1 113 ? 15.391 25.307 -9.888 1.00 56.72 113 PRO A C 1
ATOM 863 O O . PRO A 1 113 ? 15.065 26.330 -10.486 1.00 56.72 113 PRO A O 1
ATOM 866 N N . MET A 1 114 ? 14.646 24.192 -9.866 1.00 63.50 114 MET A N 1
ATOM 867 C CA . MET A 1 114 ? 13.267 24.151 -10.361 1.00 63.50 114 MET A CA 1
ATOM 868 C C . MET A 1 114 ? 12.552 25.409 -9.880 1.00 63.50 114 MET A C 1
ATOM 870 O O . MET A 1 114 ? 12.626 25.729 -8.684 1.00 63.50 114 MET A O 1
ATOM 874 N N . CYS A 1 115 ? 11.887 26.117 -10.794 1.00 77.38 115 CYS A N 1
ATOM 875 C CA . CYS A 1 115 ? 11.200 27.344 -10.436 1.00 77.38 115 CYS A CA 1
ATOM 876 C C . CYS A 1 115 ? 10.217 27.045 -9.294 1.00 77.38 115 CYS A C 1
ATOM 878 O O . CYS A 1 115 ? 9.599 25.978 -9.240 1.00 77.38 115 CYS A O 1
ATOM 880 N N . GLN A 1 116 ? 10.072 27.977 -8.348 1.00 79.81 116 GLN A N 1
ATOM 881 C CA . GLN A 1 116 ? 9.114 27.819 -7.248 1.00 79.81 116 GLN A CA 1
ATOM 882 C C . GLN A 1 116 ? 7.693 27.561 -7.775 1.00 79.81 116 GLN A C 1
ATOM 884 O O . GLN A 1 116 ? 6.950 26.804 -7.155 1.00 79.81 116 GLN A O 1
ATOM 889 N N . SER A 1 117 ? 7.371 28.114 -8.951 1.00 85.81 117 SER A N 1
ATOM 890 C CA . SER A 1 117 ? 6.132 27.853 -9.687 1.00 85.81 117 SER A CA 1
ATOM 891 C C . SER A 1 117 ? 5.965 26.372 -10.037 1.00 85.81 117 SER A C 1
ATOM 893 O O . SER A 1 117 ? 4.936 25.790 -9.718 1.00 85.81 117 SER A O 1
ATOM 895 N N . ASP A 1 118 ? 6.987 25.731 -10.609 1.00 83.50 118 ASP A N 1
ATOM 896 C CA . ASP A 1 118 ? 6.919 24.318 -11.014 1.00 83.50 118 ASP A CA 1
ATOM 897 C C . ASP A 1 118 ? 6.785 23.395 -9.800 1.00 83.50 118 ASP A C 1
ATOM 899 O O . ASP A 1 118 ? 6.059 22.402 -9.820 1.00 83.50 118 ASP A O 1
ATOM 903 N N . ARG A 1 119 ? 7.462 23.738 -8.696 1.00 81.88 119 ARG A N 1
ATOM 904 C CA . ARG A 1 119 ? 7.352 22.990 -7.435 1.00 81.88 119 ARG A CA 1
ATOM 905 C C . ARG A 1 119 ? 5.962 23.105 -6.823 1.00 81.88 119 ARG A C 1
ATOM 907 O O . ARG A 1 119 ? 5.490 22.136 -6.231 1.00 81.88 119 ARG A O 1
ATOM 914 N N . GLN A 1 120 ? 5.344 24.281 -6.914 1.00 85.31 120 GLN A N 1
ATOM 915 C CA . GLN A 1 120 ? 3.992 24.491 -6.416 1.00 85.31 120 GLN A CA 1
ATOM 916 C C . GLN A 1 120 ? 2.975 23.760 -7.293 1.00 85.31 120 GLN A C 1
ATOM 918 O O . GLN A 1 120 ? 2.181 22.995 -6.759 1.00 85.31 120 GLN A O 1
ATOM 923 N N . GLN A 1 121 ? 3.092 23.881 -8.617 1.00 87.19 121 GLN A N 1
ATOM 924 C CA . GLN A 1 121 ? 2.245 23.160 -9.564 1.00 87.19 121 GLN A CA 1
ATOM 925 C C . GLN A 1 121 ? 2.286 21.650 -9.314 1.00 87.19 121 GLN A C 1
ATOM 927 O O . GLN A 1 121 ? 1.245 21.018 -9.180 1.00 87.19 121 GLN A O 1
ATOM 932 N N . LEU A 1 122 ? 3.482 21.083 -9.136 1.00 84.00 122 LEU A N 1
ATOM 933 C CA . LEU A 1 122 ? 3.632 19.660 -8.845 1.00 84.00 122 LEU A CA 1
ATOM 934 C C . LEU A 1 122 ? 2.924 19.253 -7.543 1.00 84.00 122 LEU A C 1
ATOM 936 O O . LEU A 1 122 ? 2.310 18.191 -7.481 1.00 84.00 122 LEU A O 1
ATOM 940 N N . ARG A 1 123 ? 2.998 20.077 -6.489 1.00 83.88 123 ARG A N 1
ATOM 941 C CA . ARG A 1 123 ? 2.276 19.816 -5.231 1.00 83.88 123 ARG A CA 1
ATOM 942 C C . ARG A 1 123 ? 0.767 19.831 -5.442 1.00 83.88 123 ARG A C 1
ATOM 944 O O . ARG A 1 123 ? 0.087 18.953 -4.916 1.00 83.88 123 ARG A O 1
ATOM 951 N N . ASP A 1 124 ? 0.274 20.795 -6.208 1.00 86.19 124 ASP A N 1
ATOM 952 C CA . ASP A 1 124 ? -1.149 20.936 -6.506 1.00 86.19 124 ASP A CA 1
ATOM 953 C C . ASP A 1 124 ? -1.649 19.762 -7.365 1.00 86.19 124 ASP A C 1
ATOM 955 O O . ASP A 1 124 ? -2.738 19.235 -7.127 1.00 86.19 124 ASP A O 1
ATOM 959 N N . ASP A 1 125 ? -0.830 19.283 -8.303 1.00 86.62 125 ASP A N 1
ATOM 960 C CA . ASP A 1 125 ? -1.114 18.099 -9.117 1.00 86.62 125 ASP A CA 1
ATOM 961 C C . ASP A 1 125 ? -1.166 16.824 -8.262 1.00 86.62 125 ASP A C 1
ATOM 963 O O . ASP A 1 125 ? -2.115 16.048 -8.379 1.00 86.62 125 ASP A O 1
ATOM 967 N N . TYR A 1 126 ? -0.217 16.624 -7.337 1.00 85.31 126 TYR A N 1
ATOM 968 C CA . TYR A 1 126 ? -0.257 15.490 -6.401 1.00 85.31 126 TYR A CA 1
ATOM 969 C C . TYR A 1 126 ? -1.453 15.557 -5.449 1.00 85.31 126 TYR A C 1
ATOM 971 O O . TYR A 1 126 ? -2.070 14.528 -5.170 1.00 85.31 126 TYR A O 1
ATOM 979 N N . ALA A 1 127 ? -1.797 16.747 -4.950 1.00 84.25 127 ALA A N 1
ATOM 980 C CA . ALA A 1 127 ? -2.963 16.930 -4.093 1.00 84.25 127 ALA A CA 1
ATOM 981 C C . ALA A 1 127 ? -4.255 16.575 -4.842 1.00 84.25 127 ALA A C 1
ATOM 983 O O . ALA A 1 127 ? -5.094 15.843 -4.314 1.00 84.25 127 ALA A O 1
ATOM 984 N N . ARG A 1 128 ? -4.380 17.023 -6.098 1.00 86.94 128 ARG A N 1
ATOM 985 C CA . ARG A 1 128 ? -5.503 16.675 -6.976 1.00 86.94 128 ARG A CA 1
ATOM 986 C C . ARG A 1 128 ? -5.551 15.178 -7.252 1.00 86.94 128 ARG A C 1
ATOM 988 O O . ARG A 1 128 ? -6.608 14.578 -7.092 1.00 86.94 128 ARG A O 1
ATOM 995 N N . TYR A 1 129 ? -4.416 14.571 -7.604 1.00 88.31 129 TYR A N 1
ATOM 996 C CA . TYR A 1 129 ? -4.305 13.128 -7.800 1.00 88.31 129 TYR A CA 1
ATOM 997 C C . TYR A 1 129 ? -4.818 12.375 -6.572 1.00 88.31 129 TYR A C 1
ATOM 999 O O . TYR A 1 129 ? -5.740 11.577 -6.707 1.00 88.31 129 TYR A O 1
ATOM 1007 N N . ALA A 1 130 ? -4.309 12.694 -5.377 1.00 85.38 130 ALA A N 1
ATOM 1008 C CA . ALA A 1 130 ? -4.699 12.050 -4.125 1.00 85.38 130 ALA A CA 1
ATOM 1009 C C . ALA A 1 130 ? -6.203 12.183 -3.834 1.00 85.38 130 ALA A C 1
ATOM 1011 O O . ALA A 1 130 ? -6.849 11.205 -3.456 1.00 85.38 130 ALA A O 1
ATOM 1012 N N . GLN A 1 131 ? -6.781 13.370 -4.038 1.00 86.38 131 GLN A N 1
ATOM 1013 C CA . GLN A 1 131 ? -8.217 13.602 -3.852 1.00 86.38 131 GLN A CA 1
ATOM 1014 C C . GLN A 1 131 ? -9.062 12.811 -4.853 1.00 86.38 131 GLN A C 1
ATOM 1016 O O . GLN A 1 131 ? -10.083 12.239 -4.473 1.00 86.38 131 GLN A O 1
ATOM 1021 N N . ILE A 1 132 ? -8.632 12.737 -6.115 1.00 88.62 132 ILE A N 1
ATOM 1022 C CA . ILE A 1 132 ? -9.308 11.924 -7.123 1.00 88.62 132 ILE A CA 1
ATOM 1023 C C . ILE A 1 132 ? -9.185 10.456 -6.731 1.00 88.62 132 ILE A C 1
ATOM 1025 O O . ILE A 1 132 ? -10.209 9.823 -6.508 1.00 88.62 132 ILE A O 1
ATOM 1029 N N . ILE A 1 133 ? -7.994 9.882 -6.570 1.00 87.38 133 ILE A N 1
ATOM 1030 C CA . ILE A 1 133 ? -7.873 8.435 -6.326 1.00 87.38 133 ILE A CA 1
ATOM 1031 C C . ILE A 1 133 ? -8.597 7.972 -5.054 1.00 87.38 133 ILE A C 1
ATOM 1033 O O . ILE A 1 133 ? -9.211 6.912 -5.079 1.00 87.38 133 ILE A O 1
ATOM 1037 N N . SER A 1 134 ? -8.650 8.801 -4.005 1.00 83.19 134 SER A N 1
ATOM 1038 C CA . SER A 1 134 ? -9.379 8.518 -2.755 1.00 83.19 134 SER A CA 1
ATOM 1039 C C . SER A 1 134 ? -10.894 8.767 -2.823 1.00 83.19 134 SER A C 1
ATOM 1041 O O . SER A 1 134 ? -11.604 8.539 -1.845 1.00 83.19 134 SER A O 1
ATOM 1043 N N . GLY A 1 135 ? -11.414 9.243 -3.959 1.00 85.06 135 GLY A N 1
ATOM 1044 C CA . GLY A 1 135 ? -12.842 9.506 -4.162 1.00 85.06 135 GLY A CA 1
ATOM 1045 C C . GLY A 1 135 ? -13.360 10.794 -3.514 1.00 85.06 135 GLY A C 1
ATOM 1046 O O . GLY A 1 135 ? -14.569 10.998 -3.470 1.00 85.06 135 GLY A O 1
ATOM 1047 N N . GLN A 1 136 ? -12.473 11.670 -3.038 1.00 85.06 136 GLN A N 1
ATOM 1048 C CA . GLN A 1 136 ? -12.820 12.978 -2.463 1.00 85.06 136 GLN A CA 1
ATOM 1049 C C . GLN A 1 136 ? -13.072 14.055 -3.533 1.00 85.06 136 GLN A C 1
ATOM 1051 O O . GLN A 1 136 ? -13.661 15.093 -3.236 1.00 85.06 136 GLN A O 1
ATOM 1056 N N . ALA A 1 137 ? -12.640 13.821 -4.776 1.00 87.50 137 ALA A N 1
ATOM 1057 C CA . ALA A 1 137 ? -12.852 14.713 -5.913 1.00 87.50 137 ALA A CA 1
ATOM 1058 C C . ALA A 1 137 ? -13.310 13.946 -7.172 1.00 87.50 137 ALA A C 1
ATOM 1060 O O . ALA A 1 137 ? -12.969 12.768 -7.347 1.00 87.50 137 ALA A O 1
ATOM 1061 N N . PRO A 1 138 ? -14.079 14.595 -8.069 1.00 86.75 138 PRO A N 1
ATOM 1062 C CA . PRO A 1 138 ? -14.477 14.001 -9.341 1.00 86.75 138 PRO A CA 1
ATOM 1063 C C . PRO A 1 138 ? -13.274 13.802 -10.274 1.00 86.75 138 PRO A C 1
ATOM 1065 O O . PRO A 1 138 ? -12.297 14.543 -10.224 1.00 86.75 138 PRO A O 1
ATOM 1068 N N . ILE A 1 139 ? -13.370 12.807 -11.158 1.00 87.44 139 ILE A N 1
ATOM 1069 C CA . ILE A 1 139 ? -12.349 12.502 -12.168 1.00 87.44 139 ILE A CA 1
ATOM 1070 C C . ILE A 1 139 ? -12.437 13.568 -13.268 1.00 87.44 139 ILE A C 1
ATOM 1072 O O . ILE A 1 139 ? -13.298 13.497 -14.144 1.00 87.44 139 ILE A O 1
ATOM 1076 N N . THR A 1 140 ? -11.590 14.592 -13.194 1.00 84.44 140 THR A N 1
ATOM 1077 C CA . THR A 1 140 ? -11.608 15.731 -14.123 1.00 84.44 140 THR A CA 1
ATOM 1078 C C . THR A 1 140 ? -10.201 16.105 -14.557 1.00 84.44 140 THR A C 1
ATOM 1080 O O . THR A 1 140 ? -9.307 16.170 -13.718 1.00 84.44 140 THR A O 1
ATOM 1083 N N . GLY A 1 141 ? -10.034 16.429 -15.838 1.00 85.44 141 GLY A N 1
ATOM 1084 C CA . GLY A 1 141 ? -8.762 16.857 -16.426 1.00 85.44 141 GLY A CA 1
ATOM 1085 C C . GLY A 1 141 ? -8.427 16.057 -17.689 1.00 85.44 141 GLY A C 1
ATOM 1086 O O . GLY A 1 141 ? -8.889 14.920 -17.823 1.00 85.44 141 GLY A O 1
ATOM 1087 N N . PRO A 1 142 ? -7.677 16.634 -18.644 1.00 84.94 142 PRO A N 1
ATOM 1088 C CA . PRO A 1 142 ? -7.237 15.920 -19.843 1.00 84.94 142 PRO A CA 1
ATOM 1089 C C . PRO A 1 142 ? -6.441 14.650 -19.510 1.00 84.94 142 PRO A C 1
ATOM 1091 O O . PRO A 1 142 ? -6.608 13.635 -20.176 1.00 84.94 142 PRO A O 1
ATOM 1094 N N . GLU A 1 143 ? -5.655 14.673 -18.434 1.00 83.62 143 GLU A N 1
ATOM 1095 C CA . GLU A 1 143 ? -4.853 13.550 -17.946 1.00 83.62 143 GLU A CA 1
ATOM 1096 C C . GLU A 1 143 ? -5.689 12.370 -17.420 1.00 83.62 143 GLU A C 1
ATOM 1098 O O . GLU A 1 143 ? -5.179 11.264 -17.274 1.00 83.62 143 GLU A O 1
ATOM 1103 N N . TRP A 1 144 ? -6.982 12.589 -17.170 1.00 86.56 144 TRP A N 1
ATOM 1104 C CA . TRP A 1 144 ? -7.901 11.578 -16.653 1.00 86.56 144 TRP A CA 1
ATOM 1105 C C . TRP A 1 144 ? -8.900 11.067 -17.691 1.00 86.56 144 TRP A C 1
ATOM 1107 O O . TRP A 1 144 ? -9.770 10.279 -17.335 1.00 86.56 144 TRP A O 1
ATOM 1117 N N . GLN A 1 145 ? -8.827 11.506 -18.951 1.00 85.88 145 GLN A N 1
ATOM 1118 C CA . GLN A 1 145 ? -9.847 11.185 -19.960 1.00 85.88 145 GLN A CA 1
ATOM 1119 C C . GLN A 1 145 ? -10.036 9.680 -20.162 1.00 85.88 145 GLN A C 1
ATOM 1121 O O . GLN A 1 145 ? -11.171 9.210 -20.184 1.00 85.88 145 GLN A O 1
ATOM 1126 N N . GLU A 1 146 ? -8.943 8.924 -20.252 1.00 84.00 146 GLU A N 1
ATOM 1127 C CA . GLU A 1 146 ? -8.990 7.467 -20.415 1.00 84.00 146 GLU A CA 1
ATOM 1128 C C . GLU A 1 146 ? -9.595 6.787 -19.180 1.00 84.00 146 GLU A C 1
ATOM 1130 O O . GLU A 1 146 ? -10.510 5.973 -19.292 1.00 84.00 146 GLU A O 1
ATOM 1135 N N . VAL A 1 147 ? -9.176 7.206 -17.983 1.00 84.69 147 VAL A N 1
ATOM 1136 C CA . VAL A 1 147 ? -9.706 6.692 -16.709 1.00 84.69 147 VAL A CA 1
ATOM 1137 C C . VAL A 1 147 ? -11.184 7.054 -16.523 1.00 84.69 147 VAL A C 1
ATOM 1139 O O . VAL A 1 147 ? -11.956 6.269 -15.980 1.00 84.69 147 VAL A O 1
ATOM 1142 N N . ALA A 1 148 ? -11.601 8.241 -16.966 1.00 83.88 148 ALA A N 1
ATOM 1143 C CA . ALA A 1 148 ? -12.993 8.672 -16.928 1.00 83.88 148 ALA A CA 1
ATOM 1144 C C . ALA A 1 148 ? -13.861 7.884 -17.922 1.00 83.88 148 ALA A C 1
ATOM 1146 O O . ALA A 1 148 ? -15.024 7.614 -17.623 1.00 83.88 148 ALA A O 1
ATOM 1147 N N . ALA A 1 149 ? -13.304 7.506 -19.078 1.00 84.62 149 ALA A N 1
ATOM 1148 C CA . ALA A 1 149 ? -13.980 6.677 -20.072 1.00 84.62 149 ALA A CA 1
ATOM 1149 C C . ALA A 1 149 ? -14.168 5.226 -19.591 1.00 84.62 149 ALA A C 1
ATOM 1151 O O . ALA A 1 149 ? -15.198 4.620 -19.884 1.00 84.62 149 ALA A O 1
ATOM 1152 N N . GLU A 1 150 ? -13.225 4.697 -18.804 1.00 84.88 150 GLU A N 1
ATOM 1153 C CA . GLU A 1 150 ? -13.283 3.357 -18.208 1.00 84.88 150 GLU A CA 1
ATOM 1154 C C . GLU A 1 150 ? -13.101 3.402 -16.678 1.00 84.88 150 GLU A C 1
ATOM 1156 O O . GLU A 1 150 ? -12.118 2.943 -16.096 1.00 84.88 150 GLU A O 1
ATOM 1161 N N . ALA A 1 151 ? -14.103 3.949 -15.983 1.00 83.25 151 ALA A N 1
ATOM 1162 C CA . ALA A 1 151 ? -14.045 4.161 -14.533 1.00 83.25 151 ALA A CA 1
ATOM 1163 C C . ALA A 1 151 ? -14.166 2.878 -13.683 1.00 83.25 151 ALA A C 1
ATOM 1165 O O . ALA A 1 151 ? -14.162 2.959 -12.450 1.00 83.25 151 ALA A O 1
ATOM 1166 N N . THR A 1 152 ? -14.303 1.698 -14.294 1.00 85.62 152 THR A N 1
ATOM 1167 C CA . THR A 1 152 ? -14.489 0.412 -13.597 1.00 85.62 152 THR A CA 1
ATOM 1168 C C . THR A 1 152 ? -13.285 0.065 -12.726 1.00 85.62 152 THR A C 1
ATOM 1170 O O . THR A 1 152 ? -13.462 -0.264 -11.553 1.00 85.62 152 THR A O 1
ATOM 1173 N N . GLY A 1 153 ? -12.068 0.208 -13.262 1.00 82.69 153 GLY A N 1
ATOM 1174 C CA . GLY A 1 153 ? -10.827 -0.056 -12.533 1.00 82.69 153 GLY A CA 1
ATOM 1175 C C . GLY A 1 153 ? -10.658 0.869 -11.329 1.00 82.69 153 GLY A C 1
ATOM 1176 O O . GLY A 1 153 ? -10.411 0.403 -10.219 1.00 82.69 153 GLY A O 1
ATOM 1177 N N . LEU A 1 154 ? -10.890 2.173 -11.511 1.00 86.44 154 LEU A N 1
ATOM 1178 C CA . LEU A 1 154 ? -10.786 3.145 -10.419 1.00 86.44 154 LEU A CA 1
ATOM 1179 C C . LEU A 1 154 ? -11.900 2.978 -9.376 1.00 86.44 154 LEU A C 1
ATOM 1181 O O . LEU A 1 154 ? -11.653 3.124 -8.180 1.00 86.44 154 LEU A O 1
ATOM 1185 N N . THR A 1 155 ? -13.118 2.644 -9.807 1.00 86.56 155 THR A N 1
ATOM 1186 C CA . THR A 1 155 ? -14.212 2.293 -8.891 1.00 86.56 155 THR A CA 1
ATOM 1187 C C . THR A 1 155 ? -13.816 1.096 -8.036 1.00 86.56 155 THR A C 1
ATOM 1189 O O . THR A 1 155 ? -13.875 1.191 -6.815 1.00 86.56 155 THR A O 1
ATOM 1192 N N . ARG A 1 156 ? -13.321 0.018 -8.655 1.00 85.62 156 ARG A N 1
ATOM 1193 C CA . ARG A 1 156 ? -12.859 -1.181 -7.944 1.00 85.62 156 ARG A CA 1
ATOM 1194 C C . ARG A 1 156 ? -11.703 -0.879 -6.994 1.00 85.62 156 ARG A C 1
ATOM 1196 O O . ARG A 1 156 ? -11.709 -1.357 -5.863 1.00 85.62 156 ARG A O 1
ATOM 1203 N N . TYR A 1 157 ? -10.742 -0.057 -7.418 1.00 86.56 157 TYR A N 1
ATOM 1204 C CA . TYR A 1 157 ? -9.666 0.398 -6.541 1.00 86.56 157 TYR A CA 1
ATOM 1205 C C . TYR A 1 157 ? -10.227 1.071 -5.283 1.00 86.56 157 TYR A C 1
ATOM 1207 O O . TYR A 1 157 ? -9.897 0.676 -4.172 1.00 86.56 157 TYR A O 1
ATOM 1215 N N . ARG A 1 158 ? -11.153 2.021 -5.443 1.00 87.06 158 ARG A N 1
ATOM 1216 C CA . ARG A 1 158 ? -11.748 2.767 -4.324 1.00 87.06 158 ARG A CA 1
ATOM 1217 C C . ARG A 1 158 ? -12.625 1.924 -3.402 1.00 87.06 158 ARG A C 1
ATOM 1219 O O . ARG A 1 158 ? -12.667 2.201 -2.208 1.00 87.06 158 ARG A O 1
ATOM 1226 N N . THR A 1 159 ? -13.372 0.962 -3.940 1.00 85.06 159 THR A N 1
ATOM 1227 C CA . THR A 1 159 ? -14.371 0.211 -3.161 1.00 85.06 159 THR A CA 1
ATOM 1228 C C . THR A 1 159 ? -13.841 -1.090 -2.579 1.00 85.06 159 THR A C 1
ATOM 1230 O O . THR A 1 159 ? -14.415 -1.576 -1.610 1.00 85.06 159 THR A O 1
ATOM 1233 N N . SER A 1 160 ? -12.778 -1.650 -3.158 1.00 83.75 160 SER A N 1
ATOM 1234 C CA . SER A 1 160 ? -12.281 -2.983 -2.802 1.00 83.75 160 SER A CA 1
ATOM 1235 C C . SER A 1 160 ? -10.821 -2.936 -2.360 1.00 83.75 160 SER A C 1
ATOM 1237 O O . SER A 1 160 ? -10.526 -3.263 -1.214 1.00 83.75 160 SER A O 1
ATOM 1239 N N . TYR A 1 161 ? -9.919 -2.457 -3.221 1.00 85.94 161 TYR A N 1
ATOM 1240 C CA . TYR A 1 161 ? -8.481 -2.475 -2.932 1.00 85.94 161 TYR A CA 1
ATOM 1241 C C . TYR A 1 161 ? -8.082 -1.497 -1.838 1.00 85.94 161 TYR A C 1
ATOM 1243 O O . TYR A 1 161 ? -7.555 -1.912 -0.818 1.00 85.94 161 TYR A O 1
ATOM 1251 N N . LEU A 1 162 ? -8.388 -0.213 -1.997 1.00 87.75 162 LEU A N 1
ATOM 1252 C CA . LEU A 1 162 ? -7.977 0.825 -1.061 1.00 87.75 162 LEU A CA 1
ATOM 1253 C C . LEU A 1 162 ? -8.479 0.563 0.374 1.00 87.75 162 LEU A C 1
ATOM 1255 O O . LEU A 1 162 ? -7.678 0.656 1.303 1.00 87.75 162 LEU A O 1
ATOM 1259 N N . PRO A 1 163 ? -9.751 0.174 0.612 1.00 89.75 163 PRO A N 1
ATOM 1260 C CA . PRO A 1 163 ? -10.184 -0.257 1.938 1.00 89.75 163 PRO A CA 1
ATOM 1261 C C . PRO A 1 163 ? -9.386 -1.457 2.451 1.00 89.75 163 PRO A C 1
ATOM 1263 O O . PRO A 1 163 ? -8.997 -1.472 3.617 1.00 89.75 163 PRO A O 1
ATOM 1266 N N . HIS A 1 164 ? -9.117 -2.442 1.591 1.00 88.38 164 HIS A N 1
ATOM 1267 C CA . HIS A 1 164 ? -8.344 -3.617 1.968 1.00 88.38 164 HIS A CA 1
ATOM 1268 C C . HIS A 1 164 ? -6.902 -3.255 2.359 1.00 88.38 164 HIS A C 1
ATOM 1270 O O . HIS A 1 164 ? -6.442 -3.683 3.412 1.00 88.38 164 HIS A O 1
ATOM 1276 N N . GLU A 1 165 ? -6.221 -2.408 1.586 1.00 88.56 165 GLU A N 1
ATOM 1277 C CA . GLU A 1 165 ? -4.875 -1.903 1.884 1.00 88.56 165 GLU A CA 1
ATOM 1278 C C . GLU A 1 165 ? -4.844 -1.220 3.260 1.00 88.56 165 GLU A C 1
ATOM 1280 O O . GLU A 1 165 ? -4.069 -1.595 4.142 1.00 88.56 165 GLU A O 1
ATOM 1285 N N . ILE A 1 166 ? -5.759 -0.274 3.504 1.00 91.88 166 ILE A N 1
ATOM 1286 C CA . ILE A 1 166 ? -5.829 0.452 4.780 1.00 91.88 166 ILE A CA 1
ATOM 1287 C C . ILE A 1 166 ? -6.099 -0.485 5.964 1.00 91.88 166 ILE A C 1
ATOM 1289 O O . ILE A 1 166 ? -5.537 -0.289 7.043 1.00 91.88 166 ILE A O 1
ATOM 1293 N N . LEU A 1 167 ? -6.930 -1.513 5.793 1.00 92.44 167 LEU A N 1
ATOM 1294 C CA . LEU A 1 167 ? -7.308 -2.418 6.879 1.00 92.44 167 LEU A CA 1
ATOM 1295 C C . LEU A 1 167 ? -6.289 -3.545 7.105 1.00 92.44 167 LEU A C 1
ATOM 1297 O O . LEU A 1 167 ? -6.051 -3.909 8.260 1.00 92.44 167 LEU A O 1
ATOM 1301 N N . HIS A 1 168 ? -5.630 -4.042 6.057 1.00 88.94 168 HIS A N 1
ATOM 1302 C CA . HIS A 1 168 ? -4.876 -5.302 6.095 1.00 88.94 168 HIS A CA 1
ATOM 1303 C C . HIS A 1 168 ? -3.385 -5.186 5.767 1.00 88.94 168 HIS A C 1
ATOM 1305 O O . HIS A 1 168 ? -2.600 -5.962 6.308 1.00 88.94 168 HIS A O 1
ATOM 1311 N N . TRP A 1 169 ? -2.958 -4.227 4.942 1.00 87.06 169 TRP A N 1
ATOM 1312 C CA . TRP A 1 169 ? -1.532 -4.092 4.625 1.00 87.06 169 TRP A CA 1
ATOM 1313 C C . TRP A 1 169 ? -0.732 -3.565 5.815 1.00 87.06 169 TRP A C 1
ATOM 1315 O O . TRP A 1 169 ? -1.253 -2.828 6.659 1.00 87.06 169 TRP A O 1
ATOM 1325 N N . GLY A 1 170 ? 0.531 -3.991 5.908 1.00 81.94 170 GLY A N 1
ATOM 1326 C CA . GLY A 1 170 ? 1.388 -3.730 7.068 1.00 81.94 170 GLY A CA 1
ATOM 1327 C C . GLY A 1 170 ? 0.904 -4.396 8.365 1.00 81.94 170 GLY A C 1
ATOM 1328 O O . GLY A 1 170 ? 1.385 -4.050 9.434 1.00 81.94 170 GLY A O 1
ATOM 1329 N N . GLY A 1 171 ? -0.056 -5.323 8.295 1.00 88.50 171 GLY A N 1
ATOM 1330 C CA . GLY A 1 171 ? -0.691 -5.963 9.449 1.00 88.50 171 GLY A CA 1
ATOM 1331 C C . GLY A 1 171 ? -2.190 -5.671 9.503 1.00 88.50 171 GLY A C 1
ATOM 1332 O O . GLY A 1 171 ? -2.630 -4.535 9.301 1.00 88.50 171 GLY A O 1
ATOM 1333 N N . GLY A 1 172 ? -3.000 -6.699 9.767 1.00 93.00 172 GLY A N 1
ATOM 1334 C CA . GLY A 1 172 ? -4.448 -6.550 9.906 1.00 93.00 172 GLY A CA 1
ATOM 1335 C C . GLY A 1 172 ? -4.813 -5.782 11.170 1.00 93.00 172 GLY A C 1
ATOM 1336 O O . GLY A 1 172 ? -4.303 -6.099 12.237 1.00 93.00 172 GLY A O 1
ATOM 1337 N N . LEU A 1 173 ? -5.732 -4.811 11.103 1.00 95.44 173 LEU A N 1
ATOM 1338 C CA . LEU A 1 173 ? -6.109 -4.032 12.298 1.00 95.44 173 LEU A CA 1
ATOM 1339 C C . LEU A 1 173 ? -6.575 -4.906 13.467 1.00 95.44 173 LEU A C 1
ATOM 1341 O O . LEU A 1 173 ? -6.250 -4.615 14.610 1.00 95.44 173 LEU A O 1
ATOM 1345 N N . THR A 1 174 ? -7.284 -5.999 13.190 1.00 95.56 174 THR A N 1
ATOM 1346 C CA . THR A 1 174 ? -7.730 -6.955 14.214 1.00 95.56 174 THR A CA 1
ATOM 1347 C C . THR A 1 174 ? -6.591 -7.751 14.849 1.00 95.56 174 THR A C 1
ATOM 1349 O O . THR A 1 174 ? -6.759 -8.263 15.950 1.00 95.56 174 THR A O 1
ATOM 1352 N N . GLU A 1 175 ? -5.455 -7.875 14.166 1.00 95.62 175 GLU A N 1
ATOM 1353 C CA . GLU A 1 175 ? -4.247 -8.543 14.665 1.00 95.62 175 GLU A CA 1
ATOM 1354 C C . GLU A 1 175 ? -3.316 -7.553 15.366 1.00 95.62 175 GLU A C 1
ATOM 1356 O O . GLU A 1 175 ? -2.718 -7.883 16.385 1.00 95.62 175 GLU A O 1
ATOM 1361 N N . MET A 1 176 ? -3.231 -6.329 14.840 1.00 96.38 176 MET A N 1
ATOM 1362 C CA . MET A 1 176 ? -2.476 -5.227 15.427 1.00 96.38 176 MET A CA 1
ATOM 1363 C C . MET A 1 176 ? -3.112 -4.746 16.741 1.00 96.38 176 MET A C 1
ATOM 1365 O O . MET A 1 176 ? -2.402 -4.465 17.700 1.00 96.38 176 MET A O 1
ATOM 1369 N N . PHE A 1 177 ? -4.446 -4.670 16.795 1.00 97.75 177 PHE A N 1
ATOM 1370 C CA . PHE A 1 177 ? -5.220 -4.106 17.907 1.00 97.75 177 PHE A CA 1
ATOM 1371 C C . PHE A 1 177 ? -6.350 -5.042 18.385 1.00 97.75 177 PHE A C 1
ATOM 1373 O O . PHE A 1 177 ? -7.528 -4.660 18.391 1.00 97.75 177 PHE A O 1
ATOM 1380 N N . PRO A 1 178 ? -6.052 -6.299 18.758 1.00 97.69 178 PRO A N 1
ATOM 1381 C CA . PRO A 1 178 ? -7.065 -7.315 19.046 1.00 97.69 178 PRO A CA 1
ATOM 1382 C C . PRO A 1 178 ? -8.026 -6.946 20.183 1.00 97.69 178 PRO A C 1
ATOM 1384 O O . PRO A 1 178 ? -9.194 -7.347 20.180 1.00 97.69 178 PRO A O 1
ATOM 1387 N N . GLN A 1 179 ? -7.567 -6.224 21.201 1.00 97.81 179 GLN A N 1
ATOM 1388 C CA . GLN A 1 179 ? -8.397 -5.837 22.340 1.00 97.81 179 GLN A CA 1
ATOM 1389 C C . GLN A 1 179 ? -9.199 -4.577 22.021 1.00 97.81 179 GLN A C 1
ATOM 1391 O O . GLN A 1 179 ? -10.412 -4.561 22.249 1.00 97.81 179 GLN A O 1
ATOM 1396 N N . THR A 1 180 ? -8.576 -3.578 21.397 1.00 98.00 180 THR A N 1
ATOM 1397 C CA . THR A 1 180 ? -9.278 -2.366 20.962 1.00 98.00 180 THR A CA 1
ATOM 1398 C C . THR A 1 180 ? -10.355 -2.678 19.923 1.00 98.00 180 THR A C 1
ATOM 1400 O O . THR A 1 180 ? -11.482 -2.203 20.052 1.00 98.00 180 THR A O 1
ATOM 1403 N N . CYS A 1 181 ? -10.075 -3.526 18.928 1.00 97.62 181 CYS A N 1
ATOM 1404 C CA . CYS A 1 181 ? -11.065 -3.917 17.921 1.00 97.62 181 CYS A CA 1
ATOM 1405 C C . CYS A 1 181 ? -12.273 -4.638 18.535 1.00 97.62 181 CYS A C 1
ATOM 1407 O O . CYS A 1 181 ? -13.401 -4.398 18.103 1.00 97.62 181 CYS A O 1
ATOM 1409 N N . ARG A 1 182 ? -12.074 -5.465 19.572 1.00 97.12 182 ARG A N 1
ATOM 1410 C CA . ARG A 1 182 ? -13.190 -6.066 20.323 1.00 97.12 182 ARG A CA 1
ATOM 1411 C C . ARG A 1 182 ? -14.030 -5.004 21.032 1.00 97.12 182 ARG A C 1
ATOM 1413 O O . ARG A 1 182 ? -15.248 -5.009 20.885 1.00 97.12 182 ARG A O 1
ATOM 1420 N N . ALA A 1 183 ? -13.393 -4.051 21.710 1.00 96.81 183 ALA A N 1
ATOM 1421 C CA . ALA A 1 183 ? -14.093 -2.963 22.394 1.00 96.81 183 ALA A CA 1
ATOM 1422 C C . ALA A 1 183 ?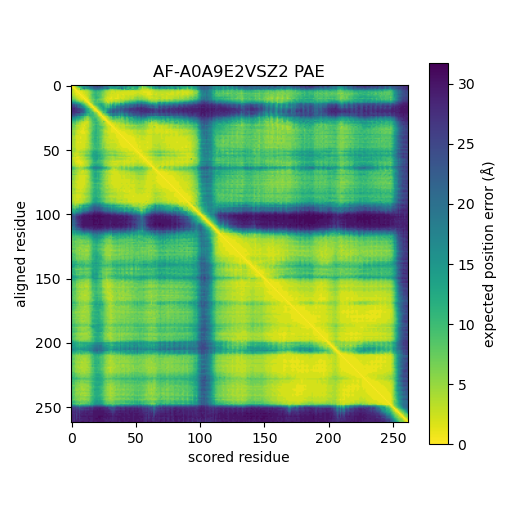 -14.879 -2.048 21.429 1.00 96.81 183 ALA A C 1
ATOM 1424 O O . ALA A 1 183 ? -15.963 -1.567 21.771 1.00 96.81 183 ALA A O 1
ATOM 1425 N N . LEU A 1 184 ? -14.358 -1.810 20.220 1.00 97.25 184 LEU A N 1
ATOM 1426 C CA . LEU A 1 184 ? -15.068 -1.084 19.161 1.00 97.25 184 LEU A CA 1
ATOM 1427 C C . LEU A 1 184 ? -16.292 -1.864 18.667 1.00 97.25 184 LEU A C 1
ATOM 1429 O O . LEU A 1 184 ? -17.381 -1.297 18.567 1.00 97.25 184 LEU A O 1
ATOM 1433 N N . ALA A 1 185 ? -16.132 -3.166 18.414 1.00 96.31 185 ALA A N 1
ATOM 1434 C CA . ALA A 1 185 ? -17.218 -4.031 17.962 1.00 96.31 185 ALA A CA 1
ATOM 1435 C C . ALA A 1 185 ? -18.354 -4.124 18.997 1.00 96.31 185 ALA A C 1
ATOM 1437 O O . ALA A 1 185 ? -19.524 -4.043 18.630 1.00 96.31 185 ALA A O 1
ATOM 1438 N N . GLU A 1 186 ? -18.029 -4.201 20.291 1.00 96.25 186 GLU A N 1
ATOM 1439 C CA . GLU A 1 186 ? -19.009 -4.164 21.390 1.00 96.25 186 GLU A CA 1
ATOM 1440 C C . GLU A 1 186 ? -19.837 -2.866 21.416 1.00 96.25 186 GLU A C 1
ATOM 1442 O O . GLU A 1 186 ? -20.980 -2.869 21.873 1.00 96.25 186 GLU A O 1
ATOM 1447 N N . ARG A 1 187 ? -19.290 -1.763 20.892 1.00 94.00 187 ARG A N 1
ATOM 1448 C CA . ARG A 1 187 ? -19.974 -0.465 20.737 1.00 94.00 187 ARG A CA 1
ATOM 1449 C C . ARG A 1 187 ? -20.699 -0.323 19.396 1.00 94.00 187 ARG A C 1
ATOM 1451 O O . ARG A 1 187 ? -21.285 0.723 19.132 1.00 94.00 187 ARG A O 1
ATOM 1458 N N . GLY A 1 188 ? -20.656 -1.348 18.545 1.00 95.69 188 GLY A N 1
ATOM 1459 C CA . GLY A 1 188 ? -21.228 -1.312 17.201 1.00 95.69 188 GLY A CA 1
ATOM 1460 C C . GLY A 1 188 ? -20.466 -0.412 16.224 1.00 95.69 188 GLY A C 1
ATOM 1461 O O . GLY A 1 188 ? -21.034 -0.028 15.205 1.00 95.69 188 GLY A O 1
ATOM 1462 N N . ILE A 1 189 ? -19.208 -0.064 16.516 1.00 96.44 189 ILE A N 1
ATOM 1463 C CA . ILE A 1 189 ? -18.370 0.748 15.626 1.00 96.44 189 ILE A CA 1
ATOM 1464 C C . ILE A 1 189 ? -17.729 -0.179 14.596 1.00 96.44 189 ILE A C 1
ATOM 1466 O O . ILE A 1 189 ? -16.963 -1.081 14.946 1.00 96.44 189 ILE A O 1
ATOM 1470 N N . CYS A 1 190 ? -18.031 0.043 13.317 1.00 94.31 190 CYS A N 1
ATOM 1471 C CA . CYS A 1 190 ? -17.492 -0.792 12.253 1.00 94.31 190 CYS A CA 1
ATOM 1472 C C . CYS A 1 190 ? -16.067 -0.358 11.895 1.00 94.31 190 CYS A C 1
ATOM 1474 O O . CYS A 1 190 ? -15.806 0.826 11.681 1.00 94.31 190 CYS A O 1
ATOM 1476 N N . LEU A 1 191 ? -15.144 -1.312 11.733 1.00 93.25 191 LEU A N 1
ATOM 1477 C CA . LEU A 1 191 ? -13.773 -1.001 11.307 1.00 93.25 191 LEU A CA 1
ATOM 1478 C C . LEU A 1 191 ? -13.717 -0.349 9.921 1.00 93.25 191 LEU A C 1
ATOM 1480 O O . LEU A 1 191 ? -12.793 0.407 9.651 1.00 93.25 191 LEU A O 1
ATOM 1484 N N . THR A 1 192 ? -14.715 -0.551 9.058 1.00 91.31 192 THR A N 1
ATOM 1485 C CA . THR A 1 192 ? -14.770 0.139 7.759 1.00 91.31 192 THR A CA 1
ATOM 1486 C C . THR A 1 192 ? -14.903 1.658 7.903 1.00 91.31 192 THR A C 1
ATOM 1488 O O . THR A 1 192 ? -14.487 2.387 7.006 1.00 91.31 192 THR A O 1
ATOM 1491 N N . GLU A 1 193 ? -15.410 2.167 9.034 1.00 94.31 193 GLU A N 1
ATOM 1492 C CA . GLU A 1 193 ? -15.435 3.609 9.318 1.00 94.31 193 GLU A CA 1
ATOM 1493 C C . GLU A 1 193 ? -14.025 4.204 9.437 1.00 94.31 193 GLU A C 1
ATOM 1495 O O . GLU A 1 193 ? -13.836 5.397 9.179 1.00 94.31 193 GLU A O 1
ATOM 1500 N N . PHE A 1 194 ? -13.022 3.383 9.770 1.00 95.38 194 PHE A N 1
ATOM 1501 C CA . PHE A 1 194 ? -11.626 3.806 9.794 1.00 95.38 194 PHE A CA 1
ATOM 1502 C C . PHE A 1 194 ? -11.125 4.222 8.407 1.00 95.38 194 PHE A C 1
ATOM 1504 O O . PHE A 1 194 ? -10.360 5.176 8.291 1.00 95.38 194 PHE A O 1
ATOM 1511 N N . VAL A 1 195 ? -11.598 3.573 7.339 1.00 92.12 195 VAL A N 1
ATOM 1512 C CA . VAL A 1 195 ? -11.211 3.916 5.961 1.00 92.12 195 VAL A CA 1
ATOM 1513 C C . VAL A 1 195 ? -11.683 5.328 5.618 1.00 92.12 195 VAL A C 1
ATOM 1515 O O . VAL A 1 195 ? -10.914 6.140 5.111 1.00 92.12 195 VAL A O 1
ATOM 1518 N N . SER A 1 196 ? -12.924 5.676 5.965 1.00 90.00 196 SER A N 1
ATOM 1519 C CA . SER A 1 196 ? -13.426 7.044 5.792 1.00 90.00 196 SER A CA 1
ATOM 1520 C C . SER A 1 196 ? -12.684 8.042 6.685 1.00 90.00 196 SER A C 1
ATOM 1522 O O . SER A 1 196 ? -12.379 9.154 6.253 1.00 90.00 196 SER A O 1
ATOM 1524 N N . PHE A 1 197 ? -12.357 7.648 7.920 1.00 92.44 197 PHE A N 1
ATOM 1525 C CA . PHE A 1 197 ? -11.557 8.469 8.825 1.00 92.44 197 PHE A CA 1
ATOM 1526 C C . PHE A 1 197 ? -10.173 8.775 8.241 1.00 92.44 197 PHE A C 1
ATOM 1528 O O . PHE A 1 197 ? -9.723 9.918 8.352 1.00 92.44 197 PHE A O 1
ATOM 1535 N N . TRP A 1 198 ? -9.527 7.792 7.598 1.00 91.12 198 TRP A N 1
ATOM 1536 C CA . TRP A 1 198 ? -8.178 7.884 7.036 1.00 91.12 198 TRP A CA 1
ATOM 1537 C C . TRP A 1 198 ? -8.008 9.099 6.121 1.00 91.12 198 TRP A C 1
ATOM 1539 O O . TRP A 1 198 ? -7.067 9.868 6.315 1.00 91.12 198 TRP A O 1
ATOM 1549 N N . PHE A 1 199 ? -8.957 9.328 5.209 1.00 86.44 199 PHE A N 1
ATOM 1550 C CA . PHE A 1 199 ? -8.891 10.381 4.185 1.00 86.44 199 PHE A CA 1
ATOM 1551 C C . PHE A 1 199 ? -9.456 11.739 4.606 1.00 86.44 199 PHE A C 1
ATOM 1553 O O . PHE A 1 199 ? -9.386 12.695 3.838 1.00 86.44 199 PHE A O 1
ATOM 1560 N N . ARG A 1 200 ? -10.010 11.854 5.815 1.00 84.69 200 ARG A N 1
ATOM 1561 C CA . ARG A 1 200 ? -10.723 13.064 6.245 1.00 84.69 200 ARG A CA 1
ATOM 1562 C C . ARG A 1 200 ? -9.845 14.316 6.324 1.00 84.69 200 ARG A C 1
ATOM 1564 O O . ARG A 1 200 ? -10.346 15.410 6.087 1.00 84.69 200 ARG A O 1
ATOM 1571 N N . SER A 1 201 ? -8.561 14.159 6.648 1.00 77.44 201 SER A N 1
ATOM 1572 C CA . SER A 1 201 ? -7.620 15.276 6.745 1.00 77.44 201 SER A CA 1
ATOM 1573 C C . SER A 1 201 ? -6.274 14.901 6.124 1.00 77.44 201 SER A C 1
ATOM 1575 O O . SER A 1 201 ? -5.697 13.887 6.526 1.00 77.44 201 SER A O 1
ATOM 1577 N N . PRO A 1 202 ? -5.734 15.704 5.188 1.00 73.50 202 PRO A N 1
ATOM 1578 C CA . PRO A 1 202 ? -4.388 15.492 4.673 1.00 73.50 202 PRO A CA 1
ATOM 1579 C C . PRO A 1 202 ? -3.365 15.738 5.786 1.00 73.50 202 PRO A C 1
ATOM 1581 O O . PRO A 1 202 ? -3.475 16.712 6.535 1.00 73.50 202 PRO A O 1
ATOM 1584 N N . ARG A 1 203 ? -2.353 14.870 5.887 1.00 71.06 203 ARG A N 1
ATOM 1585 C CA . ARG A 1 203 ? -1.294 14.991 6.894 1.00 71.06 203 ARG A CA 1
ATOM 1586 C C . ARG A 1 203 ? 0.029 15.376 6.231 1.00 71.06 203 ARG A C 1
ATOM 1588 O O . ARG A 1 203 ? 0.451 14.694 5.296 1.00 71.06 203 ARG A O 1
ATOM 1595 N N . PRO A 1 204 ? 0.694 16.456 6.677 1.00 69.56 204 PRO A N 1
ATOM 1596 C CA . PRO A 1 204 ? 2.032 16.761 6.202 1.00 69.56 204 PRO A CA 1
ATOM 1597 C C . PRO A 1 204 ? 2.998 15.680 6.694 1.00 69.56 204 PRO A C 1
ATOM 1599 O O . PRO A 1 204 ? 3.013 15.343 7.877 1.00 69.56 204 PRO A O 1
ATOM 1602 N N . LEU A 1 205 ? 3.814 15.147 5.787 1.00 66.19 205 LEU A N 1
ATOM 1603 C CA . LEU A 1 205 ? 4.893 14.233 6.146 1.00 66.19 205 LEU A CA 1
ATOM 1604 C C . LEU A 1 205 ? 6.032 15.048 6.760 1.00 66.19 205 LEU A C 1
ATOM 1606 O O . LEU A 1 205 ? 6.773 15.729 6.052 1.00 66.19 205 LEU A O 1
ATOM 1610 N N . THR A 1 206 ? 6.126 15.029 8.088 1.00 67.19 206 THR A N 1
ATOM 1611 C CA . THR A 1 206 ? 7.207 15.684 8.844 1.00 67.19 206 THR A CA 1
ATOM 1612 C C . THR A 1 206 ? 8.454 14.807 8.966 1.00 67.19 206 THR A C 1
ATOM 1614 O O . THR A 1 206 ? 9.523 15.313 9.301 1.00 67.19 206 THR A O 1
ATOM 1617 N N . HIS A 1 207 ? 8.325 13.512 8.666 1.00 72.31 207 HIS A N 1
ATOM 1618 C CA . HIS A 1 207 ? 9.368 12.488 8.749 1.00 72.31 207 HIS A CA 1
ATOM 1619 C C . HIS A 1 207 ? 9.365 11.611 7.487 1.00 72.31 207 HIS A C 1
ATOM 1621 O O . HIS A 1 207 ? 8.515 11.789 6.608 1.00 72.31 207 HIS A O 1
ATOM 1627 N N . SER A 1 208 ? 10.318 10.678 7.386 1.00 75.69 208 SER A N 1
ATOM 1628 C CA . SER A 1 208 ? 10.291 9.635 6.356 1.00 75.69 208 SER A CA 1
ATOM 1629 C C . SER A 1 208 ? 8.960 8.889 6.408 1.00 75.69 208 SER A C 1
ATOM 1631 O O . SER A 1 208 ? 8.462 8.570 7.486 1.00 75.69 208 SER A O 1
ATOM 1633 N N . TYR A 1 209 ? 8.367 8.664 5.239 1.00 79.50 209 TYR A N 1
ATOM 1634 C CA . TYR A 1 209 ? 7.083 7.988 5.139 1.00 79.50 209 TYR A CA 1
ATOM 1635 C C . TYR A 1 209 ? 7.222 6.527 5.564 1.00 79.50 209 TYR A C 1
ATOM 1637 O O . TYR A 1 209 ? 7.998 5.788 4.967 1.00 79.50 209 TYR A O 1
ATOM 1645 N N . ASP A 1 210 ? 6.439 6.136 6.563 1.00 88.12 210 ASP A N 1
ATOM 1646 C CA . ASP A 1 210 ? 6.329 4.767 7.044 1.00 88.12 210 ASP A CA 1
ATOM 1647 C C . ASP A 1 210 ? 4.841 4.448 7.219 1.00 88.12 210 ASP A C 1
ATOM 1649 O O . ASP A 1 210 ? 4.160 5.025 8.074 1.00 88.12 210 ASP A O 1
ATOM 1653 N N . PHE A 1 211 ? 4.314 3.580 6.353 1.00 89.19 211 PHE A N 1
ATOM 1654 C CA . PHE A 1 211 ? 2.891 3.247 6.346 1.00 89.19 211 PHE A CA 1
ATOM 1655 C C . PHE A 1 211 ? 2.458 2.542 7.635 1.00 89.19 211 PHE A C 1
ATOM 1657 O O . PHE A 1 211 ? 1.366 2.816 8.130 1.00 89.19 211 PHE A O 1
ATOM 1664 N N . PHE A 1 212 ? 3.309 1.683 8.205 1.00 91.81 212 PHE A N 1
ATOM 1665 C CA . PHE A 1 212 ? 3.010 0.942 9.428 1.00 91.81 212 PHE A CA 1
ATOM 1666 C C . PHE A 1 212 ? 2.839 1.892 10.615 1.00 91.81 212 PHE A C 1
ATOM 1668 O O . PHE A 1 212 ? 1.811 1.871 11.300 1.00 91.81 212 PHE A O 1
ATOM 1675 N N . LEU A 1 213 ? 3.805 2.793 10.810 1.00 92.31 213 LEU A N 1
ATOM 1676 C CA . LEU A 1 213 ? 3.749 3.785 11.885 1.00 92.31 213 LEU A CA 1
ATOM 1677 C C . LEU A 1 213 ? 2.603 4.780 11.682 1.00 92.31 213 LEU A C 1
ATOM 1679 O O . LEU A 1 213 ? 1.872 5.084 12.629 1.00 92.31 213 LEU A O 1
ATOM 1683 N N . LEU A 1 214 ? 2.382 5.232 10.442 1.00 91.56 214 LEU A N 1
ATOM 1684 C CA . LEU A 1 214 ? 1.246 6.088 10.109 1.00 91.56 214 LEU A CA 1
ATOM 1685 C C . LEU A 1 214 ? -0.086 5.394 10.427 1.00 91.56 214 LEU A C 1
ATOM 1687 O O . LEU A 1 214 ? -0.990 6.027 10.973 1.00 91.56 214 LEU A O 1
ATOM 1691 N N . LYS A 1 215 ? -0.210 4.097 10.127 1.00 94.31 215 LYS A N 1
ATOM 1692 C CA . LYS A 1 215 ? -1.424 3.320 10.388 1.00 94.31 215 LYS A CA 1
ATOM 1693 C C . LYS A 1 215 ? -1.736 3.222 11.875 1.00 94.31 215 LYS A C 1
ATOM 1695 O O . LYS A 1 215 ? -2.882 3.465 12.256 1.00 94.31 215 LYS A O 1
ATOM 1700 N N . ILE A 1 216 ? -0.726 2.962 12.705 1.00 95.50 216 ILE A N 1
ATOM 1701 C CA . ILE A 1 216 ? -0.853 2.962 14.171 1.00 95.50 216 ILE A CA 1
ATOM 1702 C C . ILE A 1 216 ? -1.360 4.318 14.667 1.00 95.50 216 ILE A C 1
ATOM 1704 O O . ILE A 1 216 ? -2.345 4.385 15.402 1.00 95.50 216 ILE A O 1
ATOM 1708 N N . GLU A 1 217 ? -0.720 5.412 14.250 1.00 93.75 217 GLU A N 1
ATOM 1709 C CA . GLU A 1 217 ? -1.109 6.754 14.691 1.00 93.75 217 GLU A CA 1
ATOM 1710 C C . GLU A 1 217 ? -2.539 7.107 14.282 1.00 93.75 217 GLU A C 1
ATOM 1712 O O . GLU A 1 217 ? -3.331 7.563 15.107 1.00 93.75 217 GLU A O 1
ATOM 1717 N N . ARG A 1 218 ? -2.901 6.856 13.020 1.00 94.12 218 ARG A N 1
ATOM 1718 C CA . ARG A 1 218 ? -4.244 7.160 12.517 1.00 94.12 218 ARG A CA 1
ATOM 1719 C C . ARG A 1 218 ? -5.304 6.325 13.216 1.00 94.12 218 ARG A C 1
ATOM 1721 O O . ARG A 1 218 ? -6.383 6.846 13.498 1.00 94.12 218 ARG A O 1
ATOM 1728 N N . PHE A 1 219 ? -5.017 5.060 13.515 1.00 96.62 219 PHE A N 1
ATOM 1729 C CA . PHE A 1 219 ? -5.958 4.209 14.233 1.00 96.62 219 PHE A CA 1
ATOM 1730 C C . PHE A 1 219 ? -6.154 4.670 15.681 1.00 96.62 219 PHE A C 1
ATOM 1732 O O . PHE A 1 219 ? -7.289 4.745 16.150 1.00 96.62 219 PHE A O 1
ATOM 1739 N N . LEU A 1 220 ? -5.085 5.090 16.362 1.00 96.75 220 LEU A N 1
ATOM 1740 C CA . LEU A 1 220 ? -5.181 5.670 17.701 1.00 96.75 220 LEU A CA 1
ATOM 1741 C C . LEU A 1 220 ? -6.023 6.959 17.720 1.00 96.75 220 LEU A C 1
ATOM 1743 O O . LEU A 1 220 ? -6.855 7.147 18.611 1.00 96.75 220 LEU A O 1
ATOM 1747 N N . GLU A 1 221 ? -5.848 7.836 16.729 1.00 96.00 221 GLU A N 1
ATOM 1748 C CA . GLU A 1 221 ? -6.672 9.042 16.570 1.00 96.00 221 GLU A CA 1
ATOM 1749 C C . GLU A 1 221 ? -8.155 8.680 16.340 1.00 96.00 221 GLU A C 1
ATOM 1751 O O . GLU A 1 221 ? -9.042 9.284 16.946 1.00 96.00 221 GLU A O 1
ATOM 1756 N N . PHE A 1 222 ? -8.432 7.661 15.517 1.00 97.00 222 PHE A N 1
ATOM 1757 C CA . PHE A 1 222 ? -9.787 7.155 15.268 1.00 97.00 222 PHE A CA 1
ATOM 1758 C C . PHE A 1 222 ? -10.452 6.629 16.539 1.00 97.00 222 PHE A C 1
ATOM 1760 O O . PHE A 1 222 ? -11.584 7.010 16.844 1.00 97.00 222 PHE A O 1
ATOM 1767 N N . VAL A 1 223 ? -9.742 5.802 17.308 1.00 97.62 223 VAL A N 1
ATOM 1768 C CA . VAL A 1 223 ? -10.240 5.260 18.579 1.00 97.62 223 VAL A CA 1
ATOM 1769 C C . VAL A 1 223 ? -10.478 6.383 19.580 1.00 97.62 223 VAL A C 1
ATOM 1771 O O . VAL A 1 223 ? -11.528 6.422 20.211 1.00 97.62 223 VAL A O 1
ATOM 1774 N N . THR A 1 224 ? -9.554 7.338 19.681 1.00 96.75 224 THR A N 1
ATOM 1775 C CA . THR A 1 224 ? -9.687 8.484 20.591 1.00 96.75 224 THR A CA 1
ATOM 1776 C C . THR A 1 224 ? -10.949 9.299 20.309 1.00 96.75 224 THR A C 1
ATOM 1778 O O . THR A 1 224 ? -11.573 9.795 21.243 1.00 96.75 224 THR A O 1
ATOM 1781 N N . GLU A 1 225 ? -11.345 9.424 19.041 1.00 96.19 225 GLU A N 1
ATOM 1782 C CA . GLU A 1 225 ? -12.566 10.131 18.653 1.00 96.19 225 GLU A CA 1
ATOM 1783 C C . GLU A 1 225 ? -13.833 9.283 18.834 1.00 96.19 225 GLU A C 1
ATOM 1785 O O . GLU A 1 225 ? -14.846 9.791 19.314 1.00 96.19 225 GLU A O 1
ATOM 1790 N N . ARG A 1 226 ? -13.808 8.008 18.426 1.00 96.06 226 ARG A N 1
ATOM 1791 C CA . ARG A 1 226 ? -15.017 7.169 18.331 1.00 96.06 226 ARG A CA 1
ATOM 1792 C C . ARG A 1 226 ? -15.306 6.331 19.575 1.00 96.06 226 ARG A C 1
ATOM 1794 O O . ARG A 1 226 ? -16.468 6.037 19.835 1.00 96.06 226 ARG A O 1
ATOM 1801 N N . ALA A 1 227 ? -14.283 5.971 20.342 1.00 95.62 227 ALA A N 1
ATOM 1802 C CA . ALA A 1 227 ? -14.388 5.233 21.599 1.00 95.62 227 ALA A CA 1
ATOM 1803 C C . ALA A 1 227 ? -13.306 5.709 22.593 1.00 95.62 227 ALA A C 1
ATOM 1805 O O . ALA A 1 227 ? -12.317 5.006 22.824 1.00 95.62 227 ALA A O 1
ATOM 1806 N N . PRO A 1 228 ? -13.465 6.910 23.190 1.00 95.25 228 PRO A N 1
ATOM 1807 C CA . PRO A 1 228 ? -12.462 7.503 24.083 1.00 95.25 228 PRO A CA 1
ATOM 1808 C C . PRO A 1 228 ? -12.104 6.626 25.291 1.00 95.25 228 PRO A C 1
ATOM 1810 O O . PRO A 1 228 ? -11.015 6.724 25.846 1.00 95.25 228 PRO A O 1
ATOM 1813 N N . ASP A 1 229 ? -13.023 5.762 25.701 1.00 94.1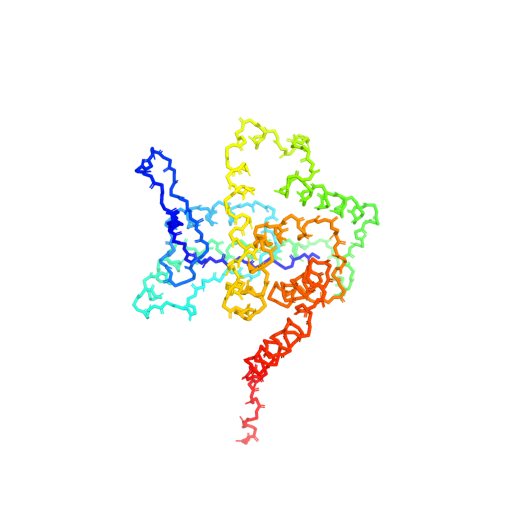2 229 ASP A N 1
ATOM 1814 C CA . ASP A 1 229 ? -12.875 4.773 26.763 1.00 94.12 229 ASP A CA 1
ATOM 1815 C C . ASP A 1 229 ? -11.992 3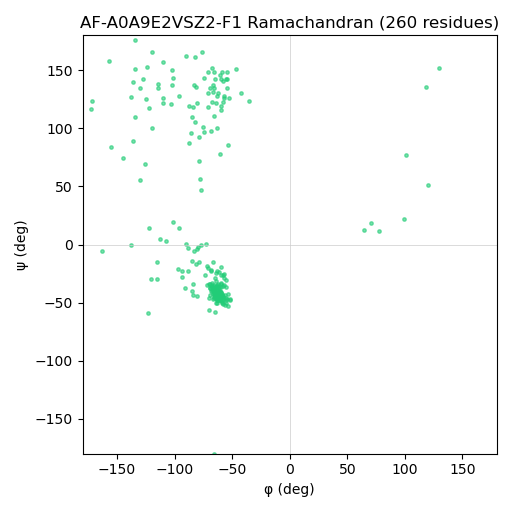.574 26.371 1.00 94.12 229 ASP A C 1
ATOM 1817 O O . ASP A 1 229 ? -11.341 2.991 27.236 1.00 94.12 229 ASP A O 1
ATOM 1821 N N . ALA A 1 230 ? -11.899 3.243 25.080 1.00 95.88 230 ALA A N 1
ATOM 1822 C CA . ALA A 1 230 ? -10.958 2.251 24.556 1.00 95.88 230 ALA A CA 1
ATOM 1823 C C . ALA A 1 230 ? -9.551 2.828 24.299 1.00 95.88 230 ALA A C 1
ATOM 1825 O O . ALA A 1 230 ? -8.625 2.078 23.993 1.00 95.88 230 ALA A O 1
ATOM 1826 N N . ARG A 1 231 ? -9.358 4.147 24.454 1.00 96.69 231 ARG A N 1
ATOM 1827 C CA . ARG A 1 231 ? -8.091 4.833 24.159 1.00 96.69 231 ARG A CA 1
ATOM 1828 C C . ARG A 1 231 ? -6.895 4.239 24.900 1.00 96.69 231 ARG A C 1
ATOM 1830 O O . ARG A 1 231 ? -5.878 3.988 24.271 1.00 96.69 231 ARG A O 1
ATOM 1837 N N . LEU A 1 232 ? -7.015 3.997 26.207 1.00 96.56 232 LEU A N 1
ATOM 1838 C CA . LEU A 1 232 ? -5.907 3.446 27.003 1.00 96.56 232 LEU A CA 1
ATOM 1839 C C . LEU A 1 232 ? -5.457 2.073 26.484 1.00 96.56 232 LEU A C 1
ATOM 1841 O O . LEU A 1 232 ? -4.267 1.776 26.477 1.00 96.56 232 LEU A O 1
ATOM 1845 N N . CYS A 1 233 ? -6.404 1.255 26.021 1.00 97.25 233 CYS A N 1
ATOM 1846 C CA . CYS A 1 233 ? -6.112 -0.034 25.400 1.00 97.25 233 CYS A CA 1
ATOM 1847 C C . CYS A 1 233 ? -5.369 0.153 24.069 1.00 97.25 233 CYS A C 1
ATOM 1849 O O . CYS A 1 233 ? -4.333 -0.468 23.845 1.00 97.25 233 CYS A O 1
ATOM 1851 N N . ALA A 1 234 ? -5.851 1.065 23.220 1.00 97.50 234 ALA A N 1
ATOM 1852 C CA . ALA A 1 234 ? -5.227 1.360 21.935 1.00 97.50 234 ALA A CA 1
ATOM 1853 C C . ALA A 1 234 ? -3.815 1.943 22.083 1.00 97.50 234 ALA A C 1
ATOM 1855 O O . ALA A 1 234 ? -2.940 1.624 21.282 1.00 97.50 234 ALA A O 1
ATOM 1856 N N . GLU A 1 235 ? -3.574 2.780 23.097 1.00 98.12 235 GLU A N 1
ATOM 1857 C CA . GLU A 1 235 ? -2.244 3.313 23.417 1.00 98.12 235 GLU A CA 1
ATOM 1858 C C . GLU A 1 235 ? -1.281 2.183 23.803 1.00 98.12 235 GLU A C 1
ATOM 1860 O O . GLU A 1 235 ? -0.194 2.095 23.240 1.00 98.12 235 GLU A O 1
ATOM 1865 N N . GLN A 1 236 ? -1.708 1.260 24.672 1.00 98.12 236 GLN A N 1
ATOM 1866 C CA . GLN A 1 236 ? -0.896 0.103 25.072 1.00 98.12 236 GLN A CA 1
ATOM 1867 C C . GLN A 1 236 ? -0.531 -0.793 23.883 1.00 98.12 236 GLN A C 1
ATOM 1869 O O . GLN A 1 236 ? 0.634 -1.149 23.712 1.00 98.12 236 GLN A O 1
ATOM 1874 N N . GLU A 1 237 ? -1.508 -1.139 23.041 1.00 98.25 237 GLU A N 1
ATOM 1875 C CA . GLU A 1 237 ? -1.275 -1.929 21.825 1.00 98.25 237 GLU A CA 1
ATOM 1876 C C . GLU A 1 237 ? -0.356 -1.183 20.841 1.00 98.25 237 GLU A C 1
ATOM 1878 O O . GLU A 1 237 ? 0.592 -1.768 20.316 1.00 98.25 237 GLU A O 1
ATOM 1883 N N . SER A 1 238 ? -0.557 0.129 20.667 1.00 97.38 238 SER A N 1
ATOM 1884 C CA . SER A 1 238 ? 0.299 0.974 19.822 1.00 97.38 238 SER A CA 1
ATOM 1885 C C . SER A 1 238 ? 1.752 0.979 20.292 1.00 97.38 238 SER A C 1
ATOM 1887 O O . SER A 1 238 ? 2.664 0.871 19.474 1.00 97.38 238 SER A O 1
ATOM 1889 N N . ASP A 1 239 ? 1.984 1.115 21.596 1.00 97.75 239 ASP A N 1
ATOM 1890 C CA . ASP A 1 239 ? 3.332 1.195 22.158 1.00 97.75 239 ASP A CA 1
ATOM 1891 C C . ASP A 1 239 ? 4.071 -0.141 22.050 1.00 97.75 239 ASP A C 1
ATOM 1893 O O . ASP A 1 239 ? 5.256 -0.160 21.712 1.00 97.75 239 ASP A O 1
ATOM 1897 N N . MET A 1 240 ? 3.368 -1.264 22.236 1.00 96.88 240 MET A N 1
ATOM 1898 C CA . MET A 1 240 ? 3.929 -2.596 21.989 1.00 96.88 240 MET A CA 1
ATOM 1899 C C . MET A 1 240 ? 4.345 -2.777 20.524 1.00 96.88 240 MET A C 1
ATOM 1901 O O . MET A 1 240 ? 5.450 -3.251 20.260 1.00 96.88 240 MET A O 1
ATOM 1905 N N . LEU A 1 241 ? 3.496 -2.368 19.574 1.00 96.75 241 LEU A N 1
ATOM 1906 C CA . LEU A 1 241 ? 3.801 -2.457 18.142 1.00 96.75 241 LEU A CA 1
ATOM 1907 C C . LEU A 1 241 ? 5.001 -1.588 17.758 1.00 96.75 241 LEU A C 1
ATOM 1909 O O . LEU A 1 241 ? 5.887 -2.051 17.043 1.00 96.75 241 LEU A O 1
ATOM 1913 N N . ARG A 1 242 ? 5.062 -0.344 18.251 1.00 95.38 242 ARG A N 1
ATOM 1914 C CA . ARG A 1 242 ? 6.196 0.559 17.995 1.00 95.38 242 ARG A CA 1
ATOM 1915 C C . ARG A 1 242 ? 7.499 0.006 18.558 1.00 95.38 242 ARG A C 1
ATOM 1917 O O . ARG A 1 242 ? 8.518 0.070 17.878 1.00 95.38 242 ARG A O 1
ATOM 1924 N N . LEU A 1 243 ? 7.467 -0.553 19.769 1.00 95.62 243 LEU A N 1
ATOM 1925 C CA . LEU A 1 243 ? 8.640 -1.169 20.385 1.00 95.62 243 LEU A CA 1
ATOM 1926 C C . LEU A 1 243 ? 9.122 -2.380 19.578 1.00 95.62 243 LEU A C 1
ATOM 1928 O O . LEU A 1 243 ? 10.308 -2.468 19.271 1.00 95.62 243 LEU A O 1
ATOM 1932 N N . ALA A 1 244 ? 8.213 -3.283 19.205 1.00 93.50 244 ALA A N 1
ATOM 1933 C CA . ALA A 1 244 ? 8.549 -4.456 18.400 1.00 93.50 244 ALA A CA 1
ATOM 1934 C C . ALA A 1 244 ? 9.111 -4.059 17.024 1.00 93.50 244 ALA A C 1
ATOM 1936 O O . ALA A 1 244 ? 10.093 -4.636 16.563 1.00 93.50 244 ALA A O 1
ATOM 1937 N N . TYR A 1 245 ? 8.527 -3.037 16.395 1.00 93.00 245 TYR A N 1
ATOM 1938 C CA . TYR A 1 245 ? 8.998 -2.507 15.120 1.00 93.00 245 TYR A CA 1
ATOM 1939 C C . TYR A 1 245 ? 10.390 -1.877 15.226 1.00 93.00 245 TYR A C 1
ATOM 1941 O O . TYR A 1 245 ? 11.244 -2.142 14.384 1.00 93.00 245 TYR A O 1
ATOM 1949 N N . ALA A 1 246 ? 10.654 -1.088 16.271 1.00 91.25 246 ALA A N 1
ATOM 1950 C CA . ALA A 1 246 ? 11.986 -0.540 16.520 1.00 91.25 246 ALA A CA 1
ATOM 1951 C C . ALA A 1 246 ? 13.019 -1.662 16.711 1.00 91.25 246 ALA A C 1
ATOM 1953 O O . ALA A 1 246 ? 14.041 -1.673 16.035 1.00 91.25 246 ALA A O 1
ATOM 1954 N N . GLN A 1 247 ? 12.706 -2.666 17.536 1.00 92.19 247 GLN A N 1
ATOM 1955 C CA . GLN A 1 247 ? 13.588 -3.812 17.776 1.00 92.19 247 GLN A CA 1
ATOM 1956 C C . GLN A 1 247 ? 13.881 -4.616 16.505 1.00 92.19 247 GLN A C 1
ATOM 1958 O O . GLN A 1 247 ? 15.014 -5.042 16.302 1.00 92.19 247 GLN A O 1
ATOM 1963 N N . ALA A 1 248 ? 12.886 -4.818 15.638 1.00 87.31 248 ALA A N 1
ATOM 1964 C CA . ALA A 1 248 ? 13.077 -5.523 14.373 1.00 87.31 248 ALA A CA 1
ATOM 1965 C C . ALA A 1 248 ? 14.001 -4.759 13.407 1.00 87.31 248 ALA A C 1
ATOM 1967 O O . ALA A 1 248 ? 14.777 -5.381 12.685 1.00 87.31 248 ALA A O 1
ATOM 1968 N N . ASN A 1 249 ? 13.948 -3.424 13.419 1.00 82.69 249 ASN A N 1
ATOM 1969 C CA . ASN A 1 249 ? 14.742 -2.576 12.529 1.00 82.69 249 ASN A CA 1
ATOM 1970 C C . ASN A 1 249 ? 16.132 -2.213 13.089 1.00 82.69 249 ASN A C 1
ATOM 1972 O O . ASN A 1 249 ? 17.042 -1.930 12.315 1.00 82.69 249 ASN A O 1
ATOM 1976 N N . GLU A 1 250 ? 16.339 -2.258 14.409 1.00 69.44 250 GLU A N 1
ATOM 1977 C CA . GLU A 1 250 ? 17.641 -1.994 15.047 1.00 69.44 250 GLU A CA 1
ATOM 1978 C C . GLU A 1 250 ? 18.677 -3.117 14.820 1.00 69.44 250 GLU A C 1
ATOM 1980 O O . GLU A 1 250 ? 19.877 -2.880 14.926 1.00 69.44 250 GLU A O 1
ATOM 1985 N N . VAL A 1 251 ? 18.257 -4.329 14.435 1.00 53.59 251 VAL A N 1
ATOM 1986 C CA . VAL A 1 251 ? 19.167 -5.466 14.156 1.00 53.59 251 VAL A CA 1
ATOM 1987 C C . VAL A 1 251 ? 19.861 -5.349 12.778 1.00 53.59 251 VAL A C 1
ATOM 1989 O O . VAL A 1 251 ? 20.694 -6.182 12.424 1.00 53.59 251 VAL A O 1
ATOM 1992 N N . ALA A 1 252 ? 19.579 -4.294 12.005 1.00 46.12 252 ALA A N 1
ATOM 1993 C CA . ALA A 1 252 ? 20.105 -4.080 10.655 1.00 46.12 252 ALA A CA 1
ATOM 1994 C C . ALA A 1 252 ? 21.281 -3.082 10.556 1.00 46.12 252 ALA A C 1
ATOM 1996 O O . ALA A 1 252 ? 21.563 -2.605 9.459 1.00 46.12 252 ALA A O 1
ATOM 1997 N N . GLU A 1 253 ? 22.001 -2.772 11.643 1.00 36.88 253 GLU A N 1
ATOM 1998 C CA . GLU A 1 253 ? 23.366 -2.235 11.510 1.00 36.88 253 GLU A CA 1
ATOM 1999 C C . GLU A 1 253 ? 24.354 -3.404 11.377 1.00 36.88 253 GLU A C 1
ATOM 2001 O O . GLU A 1 253 ? 24.590 -4.128 12.350 1.00 36.88 253 GLU A O 1
ATOM 2006 N N . PRO A 1 254 ? 24.974 -3.632 10.202 1.00 40.69 254 PRO A N 1
ATOM 2007 C CA . PRO A 1 254 ? 26.087 -4.556 10.127 1.00 40.69 254 PRO A CA 1
ATOM 2008 C C . PRO A 1 254 ? 27.218 -3.970 10.969 1.00 40.69 254 PRO A C 1
ATOM 2010 O O . PRO A 1 254 ? 27.715 -2.881 10.679 1.00 40.69 254 PRO A O 1
ATOM 2013 N N . LEU A 1 255 ? 27.659 -4.729 11.971 1.00 39.50 255 LEU A N 1
ATOM 2014 C CA . LEU A 1 255 ? 28.990 -4.615 12.556 1.00 39.50 255 LEU A CA 1
ATOM 2015 C C . LEU A 1 255 ? 30.031 -4.719 11.427 1.00 39.50 255 LEU A C 1
ATOM 2017 O O . LEU A 1 255 ? 30.575 -5.786 11.150 1.00 39.50 255 LEU A O 1
ATOM 2021 N N . LEU A 1 256 ? 30.338 -3.598 10.773 1.00 40.59 256 LEU A N 1
ATOM 2022 C CA . LEU A 1 256 ? 31.582 -3.391 10.038 1.00 40.59 256 LEU A CA 1
ATOM 2023 C C . LEU A 1 256 ? 32.697 -3.092 11.046 1.00 40.59 256 LEU A C 1
ATOM 2025 O O . LEU A 1 256 ? 33.399 -2.092 10.971 1.00 40.59 256 LEU A O 1
ATOM 2029 N N . GLU A 1 257 ? 32.884 -4.006 11.988 1.00 46.66 257 GLU A N 1
ATOM 2030 C CA . GLU A 1 257 ? 34.158 -4.188 12.655 1.00 46.66 257 GLU A CA 1
ATOM 2031 C C . GLU A 1 257 ? 34.590 -5.612 12.365 1.00 46.66 257 GLU A C 1
ATOM 2033 O O . GLU A 1 257 ? 34.096 -6.541 12.985 1.00 46.66 257 GLU A O 1
ATOM 2038 N N . MET A 1 258 ? 35.489 -5.779 11.394 1.00 35.88 258 MET A N 1
ATOM 2039 C CA . MET A 1 258 ? 36.627 -6.693 11.499 1.00 35.88 258 MET A CA 1
ATOM 2040 C C . MET A 1 258 ? 37.552 -6.518 10.291 1.00 35.88 258 MET A C 1
ATOM 2042 O O . MET A 1 258 ? 37.205 -6.859 9.163 1.00 35.88 258 MET A O 1
ATOM 2046 N N . GLY A 1 259 ? 38.783 -6.075 10.566 1.00 33.12 259 GLY A N 1
ATOM 2047 C CA . GLY A 1 259 ? 39.938 -6.597 9.837 1.00 33.12 259 GLY A CA 1
ATOM 2048 C C . GLY A 1 259 ? 40.793 -5.623 9.029 1.00 33.12 259 GLY A C 1
ATOM 2049 O O . GLY A 1 259 ? 41.147 -5.950 7.903 1.00 33.12 259 GLY A O 1
ATOM 2050 N N . GLN A 1 260 ? 41.257 -4.506 9.601 1.00 36.78 260 GLN A N 1
ATOM 2051 C CA . GLN A 1 260 ? 42.595 -4.019 9.231 1.00 36.78 260 GLN A CA 1
ATOM 2052 C C . GLN A 1 260 ? 43.633 -4.684 10.135 1.00 36.78 260 GLN A C 1
ATOM 2054 O O . GLN A 1 260 ? 44.005 -4.186 11.191 1.00 36.78 260 GLN A O 1
ATOM 2059 N N . THR A 1 261 ? 44.084 -5.858 9.704 1.00 39.34 261 THR A N 1
ATOM 2060 C CA . THR A 1 261 ? 45.377 -6.419 10.102 1.00 39.34 261 THR A CA 1
ATOM 2061 C C . THR A 1 261 ? 46.059 -6.983 8.864 1.00 39.34 261 THR A C 1
ATOM 2063 O O . THR A 1 261 ? 45.892 -8.153 8.531 1.00 39.34 261 THR A O 1
ATOM 2066 N N . ARG A 1 262 ? 46.827 -6.134 8.178 1.00 36.81 262 ARG A N 1
ATOM 2067 C CA . ARG A 1 262 ? 48.278 -6.274 7.957 1.00 36.81 262 ARG A CA 1
ATOM 2068 C C . ARG A 1 262 ? 48.784 -5.211 6.995 1.00 36.81 262 ARG A C 1
ATOM 2070 O O . ARG A 1 262 ? 48.126 -5.001 5.956 1.00 36.81 262 ARG A O 1
#

Solvent-accessible surface area (backbone atoms only — not comparable to full-atom values): 15821 Å² total; per-residue (Å²): 134,72,80,37,70,49,77,49,54,11,44,35,70,62,78,72,93,85,72,78,91,78,73,101,63,81,77,54,66,39,91,28,50,56,38,64,63,52,69,66,57,56,57,50,46,53,56,57,59,65,37,85,84,51,38,48,44,77,53,76,45,76,54,50,94,63,38,59,67,71,58,45,53,52,54,49,52,51,45,50,73,72,36,52,67,54,53,52,51,30,37,45,53,23,51,49,70,75,60,60,91,85,68,78,90,70,69,99,73,77,73,81,76,74,50,71,64,58,56,48,52,52,50,53,49,50,51,50,48,53,31,30,67,73,66,76,39,77,84,71,56,83,94,35,49,70,52,59,74,52,44,63,63,59,48,44,37,52,73,50,48,50,48,43,46,73,44,40,54,85,52,36,52,63,72,63,30,52,65,36,48,50,58,35,49,78,70,70,49,58,74,70,54,51,54,61,55,62,72,71,59,90,75,84,78,89,60,86,90,47,72,53,64,51,49,49,53,54,50,44,55,48,35,45,72,77,38,58,85,44,28,70,53,37,50,53,39,44,52,53,51,51,50,52,51,50,59,66,59,64,72,71,66,79,79,87,74,86,82,95,81,131

Sequence (262 aa):
ERVVEIHVAGLACHEPVGEPERGPGPPEWIDAHAAPIPSILFTMLEQVLDHPSLVSLRAVALEVDTKPIDLIVEEYAEAVRRFSLLVQQTMSRGRAVEQSPGLTPRPASGQEPMCQSDRQQLRDDYARYAQIISGQAPITGPEWQEVAAEATGLTRYRTSYLPHEILHWGGGLTEMFPQTCRALAERGICLTEFVSFWFRSPRPLTHSYDFFLLKIERFLEFVTERAPDARLCAEQESDMLRLAYAQANEVAEPLLEMGQTR

pLDDT: mean 81.61, std 16.72, range [33.12, 98.25]

Foldseek 3Di:
DDQDEAEFAAWDADDDPPDDDDDDDDGRIDGDRAHAGDVVSVVVVLVVLPDLPLLNYDYYYYRPVNYDPVSVVVVVVVCCVRPVVSSVVSPVSNVCVVVPPDDPDDPPDDDDPDPPVVVVVVVVVVVVVVCPLLVVDPQDDPVRPVCVVVVPVSVCCNPPVLLCCLQCPPHHCCGLQVPLVVVCVVVVNDPSVLSVQLPPDDDDPPDPDDSNLVSLVSVLVVCCVRPVVCNVSSVVSSVVSVVVVCVVVVVPDPPPDDDPDD

Mean predicted aligned error: 10.88 Å

Radius of gyration: 23.06 Å; Cα contacts (8 Å, |Δi|>4): 193; chains: 1; bounding box: 70×50×52 Å

Nearest PDB structures (foldseek):
  7tcw-assembly2_B  TM=6.823E-01  e=2.207E+00  Methylosinus trichosporium OB3b
  5jg7-assembly1_B  TM=4.497E-01  e=1.584E+00  Salmonella enterica subsp. enterica serovar Typhimurium str. LT2
  3wxx-assembly4_H  TM=2.167E-01  e=7.046E+00  Aeromonas hydrophila